Protein AF-A0A8E0RRF0-F1 (afdb_monomer)

Foldseek 3Di:
DDKDFPVVVVVVCPPDDDPVVVVCVVVVQVVLLCCQVVVCVQQVKFFAFPVRDTDHNPDHSPRGGIIDRPDPPDDPVVSVVVVVVVVVVVVVVVVVVVVVVVVVVVVVVVVVVVVVVVVVVVVVLVVVLVVLLVVLLVVLVVQVVVCVVPVPGDSWAQPVVSLVVSCVVDVCCVVSVVVNVVCCLPPNLQWDWDQPDPSGIIIHGNDDPPDPDDPDPDPPPDDPDPDDPDPDDDDPPNDDLPPDDPSNVVSSVVNVCVVCVVPDDDPDDDDDHPPPCPDD

Structure (mmCIF, N/CA/C/O backbone):
data_AF-A0A8E0RRF0-F1
#
_entry.id   AF-A0A8E0RRF0-F1
#
loop_
_atom_site.group_PDB
_atom_site.id
_atom_site.type_symbol
_atom_site.label_atom_id
_atom_site.label_alt_id
_atom_site.label_comp_id
_atom_site.label_asym_id
_atom_site.label_entity_id
_atom_site.label_seq_id
_atom_site.pdbx_PDB_ins_code
_atom_site.Cartn_x
_atom_site.Cartn_y
_atom_site.Cartn_z
_atom_site.occupancy
_atom_site.B_iso_or_equiv
_atom_site.auth_seq_id
_atom_site.auth_comp_id
_atom_site.auth_asym_id
_atom_site.auth_atom_id
_atom_site.pdbx_PDB_model_num
ATOM 1 N N . MET A 1 1 ? 43.204 -9.290 -70.262 1.00 37.81 1 MET A N 1
ATOM 2 C CA . MET A 1 1 ? 44.175 -9.397 -69.154 1.00 37.81 1 MET A CA 1
ATOM 3 C C . MET A 1 1 ? 44.803 -8.032 -68.966 1.00 37.81 1 MET A C 1
ATOM 5 O O . MET A 1 1 ? 45.181 -7.435 -69.961 1.00 37.81 1 MET A O 1
ATOM 9 N N . SER A 1 2 ? 44.835 -7.515 -67.741 1.00 44.59 2 SER A N 1
ATOM 10 C CA . SER A 1 2 ? 45.593 -6.305 -67.412 1.00 44.59 2 SER A CA 1
ATOM 11 C C . SER A 1 2 ? 46.660 -6.739 -66.424 1.00 44.59 2 SER A C 1
ATOM 13 O O . SER A 1 2 ? 46.349 -6.922 -65.250 1.00 44.59 2 SER A O 1
ATOM 15 N N . VAL A 1 3 ? 47.867 -6.983 -66.925 1.00 50.69 3 VAL A N 1
ATOM 16 C CA . VAL A 1 3 ? 49.042 -7.267 -66.099 1.00 50.69 3 VAL A CA 1
ATOM 17 C C . VAL A 1 3 ? 49.667 -5.917 -65.783 1.00 50.69 3 VAL A C 1
ATOM 19 O O . VAL A 1 3 ? 50.021 -5.171 -66.697 1.00 50.69 3 VAL A O 1
ATOM 22 N N . VAL A 1 4 ? 49.722 -5.558 -64.503 1.00 56.94 4 VAL A N 1
ATOM 23 C CA . VAL A 1 4 ? 50.422 -4.349 -64.063 1.00 56.94 4 VAL A CA 1
ATOM 24 C C . VAL A 1 4 ? 51.745 -4.802 -63.464 1.00 56.94 4 VAL A C 1
ATOM 26 O O . VAL A 1 4 ? 51.763 -5.416 -62.399 1.00 56.94 4 VAL A O 1
ATOM 29 N N . SER A 1 5 ? 52.841 -4.522 -64.172 1.00 50.41 5 SER A N 1
ATOM 30 C CA . SER A 1 5 ? 54.194 -4.750 -63.659 1.00 50.41 5 SER A CA 1
ATOM 31 C C . SER A 1 5 ? 54.473 -3.751 -62.536 1.00 50.41 5 SER A C 1
ATOM 33 O O . SER A 1 5 ? 54.439 -2.534 -62.753 1.00 50.41 5 SER A O 1
ATOM 35 N N . ALA A 1 6 ? 54.736 -4.259 -61.331 1.00 53.03 6 ALA A N 1
ATOM 36 C CA . ALA A 1 6 ? 55.073 -3.430 -60.178 1.00 53.03 6 ALA A CA 1
ATOM 37 C C . ALA A 1 6 ? 56.438 -2.736 -60.363 1.00 53.03 6 ALA A C 1
ATOM 39 O O . ALA A 1 6 ? 56.623 -1.612 -59.895 1.00 53.03 6 ALA A O 1
ATOM 40 N N . GLU A 1 7 ? 57.356 -3.343 -61.128 1.00 47.66 7 GLU A N 1
ATOM 41 C CA . GLU A 1 7 ? 58.647 -2.739 -61.492 1.00 47.66 7 GLU A CA 1
ATOM 42 C C . GLU A 1 7 ? 58.491 -1.492 -62.379 1.00 47.66 7 GLU A C 1
ATOM 44 O O . GLU A 1 7 ? 59.266 -0.539 -62.264 1.00 47.66 7 GLU A O 1
ATOM 49 N N . GLY A 1 8 ? 57.469 -1.460 -63.241 1.00 46.78 8 GLY A N 1
ATOM 50 C CA . GLY A 1 8 ? 57.201 -0.327 -64.133 1.00 46.78 8 GLY A CA 1
ATOM 51 C C . GLY A 1 8 ? 56.735 0.939 -63.404 1.00 46.78 8 GLY A C 1
ATOM 52 O O . GLY A 1 8 ? 57.073 2.047 -63.819 1.00 46.78 8 GLY A O 1
ATOM 53 N N . LEU A 1 9 ? 56.016 0.785 -62.287 1.00 46.31 9 LEU A N 1
ATOM 54 C CA . LEU A 1 9 ? 55.527 1.898 -61.460 1.00 46.31 9 LEU A CA 1
ATOM 55 C C . LEU A 1 9 ? 56.645 2.580 -60.661 1.00 46.31 9 LEU A C 1
ATOM 57 O O . LEU A 1 9 ? 56.591 3.788 -60.460 1.00 46.31 9 LEU A O 1
ATOM 61 N N . VAL A 1 10 ? 57.687 1.839 -60.273 1.00 47.47 10 VAL A N 1
ATOM 62 C CA . VAL A 1 10 ? 58.881 2.398 -59.609 1.00 47.47 10 VAL A CA 1
ATOM 63 C C . VAL A 1 10 ? 59.774 3.150 -60.605 1.00 47.47 10 VAL A C 1
ATOM 65 O O . VAL A 1 10 ? 60.447 4.113 -60.241 1.00 47.47 10 VAL A O 1
ATOM 68 N N . LYS A 1 11 ? 59.772 2.745 -61.881 1.00 42.84 11 LYS A N 1
ATOM 69 C CA . LYS A 1 11 ? 60.605 3.355 -62.932 1.00 42.84 11 LYS A CA 1
ATOM 70 C C . LYS A 1 11 ? 60.048 4.673 -63.479 1.00 42.84 11 LYS A C 1
ATOM 72 O O . LYS A 1 11 ? 60.832 5.517 -63.904 1.00 42.84 11 LYS A O 1
ATOM 77 N N . LEU A 1 12 ? 58.725 4.858 -63.461 1.00 44.09 12 LEU A N 1
ATOM 78 C CA . LEU A 1 12 ? 58.058 6.078 -63.941 1.00 44.09 12 LEU A CA 1
ATOM 79 C C . LEU A 1 12 ? 58.268 7.301 -63.029 1.00 44.09 12 LEU A C 1
ATOM 81 O O . LEU A 1 12 ? 58.076 8.421 -63.489 1.00 44.09 12 LEU A O 1
ATOM 85 N N . ASP A 1 13 ? 58.716 7.098 -61.787 1.00 41.91 13 ASP A N 1
ATOM 86 C CA . ASP A 1 13 ? 58.995 8.161 -60.806 1.00 41.91 13 ASP A CA 1
ATOM 87 C C . ASP A 1 13 ? 60.505 8.337 -60.530 1.00 41.91 13 ASP A C 1
ATOM 89 O O . ASP A 1 13 ? 60.933 8.907 -59.527 1.00 41.91 13 ASP A O 1
ATOM 93 N N . ALA A 1 14 ? 61.362 7.836 -61.429 1.00 47.03 14 ALA A N 1
ATOM 94 C CA . ALA A 1 14 ? 62.817 7.926 -61.285 1.00 47.03 14 ALA A CA 1
ATOM 95 C C . ALA A 1 14 ? 63.376 9.362 -61.408 1.00 47.03 14 ALA A C 1
ATOM 97 O O . ALA A 1 14 ? 64.567 9.560 -61.157 1.00 47.03 14 ALA A O 1
ATOM 98 N N . ASP A 1 15 ? 62.539 10.347 -61.755 1.00 50.47 15 ASP A N 1
ATOM 99 C CA . ASP A 1 15 ? 62.957 11.717 -62.079 1.00 50.47 15 ASP A CA 1
ATOM 100 C C . ASP A 1 15 ? 62.635 12.766 -60.994 1.00 50.47 15 ASP A C 1
ATOM 102 O O . ASP A 1 15 ? 62.944 13.943 -61.165 1.00 50.47 15 ASP A O 1
ATOM 106 N N . SER A 1 16 ? 62.067 12.384 -59.837 1.00 47.34 16 SER A N 1
ATOM 107 C CA . SER A 1 16 ? 61.763 13.355 -58.773 1.00 47.34 16 SER A CA 1
ATOM 108 C C . SER A 1 16 ? 62.310 12.980 -57.391 1.00 47.34 16 SER A C 1
ATOM 110 O O . SER A 1 16 ? 61.967 11.967 -56.801 1.00 47.34 16 SER A O 1
ATOM 112 N N . THR A 1 17 ? 63.196 13.854 -56.895 1.00 51.09 17 THR A N 1
ATOM 113 C CA . THR A 1 17 ? 63.651 14.111 -55.507 1.00 51.09 17 THR A CA 1
ATOM 114 C C . THR A 1 17 ? 63.930 12.937 -54.530 1.00 51.09 17 THR A C 1
ATOM 116 O O . THR A 1 17 ? 63.096 12.114 -54.172 1.00 51.09 17 THR A O 1
ATOM 119 N N . ARG A 1 18 ? 65.164 12.909 -53.994 1.00 54.12 18 ARG A N 1
ATOM 120 C CA . ARG A 1 18 ? 65.739 11.809 -53.183 1.00 54.12 18 ARG A CA 1
ATOM 121 C C . ARG A 1 18 ? 65.133 11.589 -51.783 1.00 54.12 18 ARG A C 1
ATOM 123 O O . ARG A 1 18 ? 65.331 10.496 -51.259 1.00 54.12 18 ARG A O 1
ATOM 130 N N . ASP A 1 19 ? 64.425 12.554 -51.193 1.00 53.69 19 ASP A N 1
ATOM 131 C CA . ASP A 1 19 ? 63.832 12.402 -49.846 1.00 53.69 19 ASP A CA 1
ATOM 132 C C . ASP A 1 19 ? 62.460 11.704 -49.864 1.00 53.69 19 ASP A C 1
ATOM 134 O O . ASP A 1 19 ? 62.194 10.854 -49.017 1.00 53.69 19 ASP A O 1
ATOM 138 N N . ILE A 1 20 ? 61.642 11.933 -50.900 1.00 53.69 20 ILE A N 1
ATOM 139 C CA . ILE A 1 20 ? 60.331 11.274 -51.097 1.00 53.69 20 ILE A CA 1
ATOM 140 C C . ILE A 1 20 ? 60.491 9.748 -51.278 1.00 53.69 20 ILE A C 1
ATOM 142 O O . ILE A 1 20 ? 59.616 8.954 -50.932 1.00 53.69 20 ILE A O 1
ATOM 146 N N . ARG A 1 21 ? 61.670 9.321 -51.749 1.00 54.41 21 ARG A N 1
ATOM 147 C CA . ARG A 1 21 ? 62.030 7.927 -52.043 1.00 54.41 21 ARG A CA 1
ATOM 148 C C . ARG A 1 21 ? 61.924 6.985 -50.838 1.00 54.41 21 ARG A C 1
ATOM 150 O O . ARG A 1 21 ? 61.552 5.825 -51.012 1.00 54.41 21 ARG A O 1
ATOM 157 N N . LYS A 1 22 ? 62.288 7.440 -49.632 1.00 57.28 22 LYS A N 1
ATOM 158 C CA . LYS A 1 22 ? 62.282 6.578 -48.433 1.00 57.28 22 LYS A CA 1
ATOM 159 C C . LYS A 1 22 ? 60.864 6.357 -47.918 1.00 57.28 22 LYS A C 1
ATOM 161 O O . LYS A 1 22 ? 60.495 5.220 -47.628 1.00 57.28 22 LYS A O 1
ATOM 166 N N . ASP A 1 23 ? 60.065 7.417 -47.895 1.00 60.00 23 ASP A N 1
ATOM 167 C CA . ASP A 1 23 ? 58.681 7.368 -47.425 1.00 60.00 23 ASP A CA 1
ATOM 168 C C . ASP A 1 23 ? 57.790 6.580 -48.390 1.00 60.00 23 ASP A C 1
ATOM 170 O O . ASP A 1 23 ? 56.968 5.771 -47.955 1.00 60.00 23 ASP A O 1
ATOM 174 N N . PHE A 1 24 ? 58.018 6.715 -49.702 1.00 63.19 24 PHE A N 1
ATOM 175 C CA . PHE A 1 24 ? 57.296 5.945 -50.713 1.00 63.19 24 PHE A CA 1
ATOM 176 C C . PHE A 1 24 ? 57.509 4.436 -50.555 1.00 63.19 24 PHE A C 1
ATOM 178 O O . PHE A 1 24 ? 56.540 3.680 -50.550 1.00 63.19 24 PHE A O 1
ATOM 185 N N . HIS A 1 25 ? 58.748 3.980 -50.343 1.00 63.62 25 HIS A N 1
ATOM 186 C CA . HIS A 1 25 ? 59.030 2.556 -50.132 1.00 63.62 25 HIS A CA 1
ATOM 187 C C . HIS A 1 25 ? 58.340 1.994 -48.882 1.00 63.62 25 HIS A C 1
ATOM 189 O O . HIS A 1 25 ? 57.863 0.856 -48.896 1.00 63.62 25 HIS A O 1
ATOM 195 N N . ILE A 1 26 ? 58.257 2.785 -47.808 1.00 66.44 26 ILE A N 1
ATOM 196 C CA . ILE A 1 26 ? 57.588 2.384 -46.567 1.00 66.44 26 ILE A CA 1
ATOM 197 C C . ILE A 1 26 ? 56.075 2.291 -46.788 1.00 66.44 26 ILE A C 1
ATOM 199 O O . ILE A 1 26 ? 55.466 1.281 -46.431 1.00 66.44 26 ILE A O 1
ATOM 203 N N . VAL A 1 27 ? 55.459 3.306 -47.397 1.00 67.44 27 VAL A N 1
ATOM 204 C CA . VAL A 1 27 ? 54.015 3.320 -47.682 1.00 67.44 27 VAL A CA 1
ATOM 205 C C . VAL A 1 27 ? 53.644 2.200 -48.653 1.00 67.44 27 VAL A C 1
ATOM 207 O O . VAL A 1 27 ? 52.689 1.463 -48.404 1.00 67.44 27 VAL A O 1
ATOM 210 N N . TRP A 1 28 ? 54.439 1.997 -49.703 1.00 68.12 28 TRP A N 1
ATOM 211 C CA . TRP A 1 28 ? 54.225 0.940 -50.688 1.00 68.12 28 TRP A CA 1
ATOM 212 C C . TRP A 1 28 ? 54.262 -0.454 -50.055 1.00 68.12 28 TRP A C 1
ATOM 214 O O . TRP A 1 28 ? 53.403 -1.282 -50.352 1.00 68.12 28 TRP A O 1
ATOM 224 N N . LYS A 1 29 ? 55.159 -0.691 -49.088 1.00 68.25 29 LYS A N 1
ATOM 225 C CA . LYS A 1 29 ? 55.209 -1.947 -48.321 1.00 68.25 29 LYS A CA 1
ATOM 226 C C . LYS A 1 29 ? 53.908 -2.223 -47.554 1.00 68.25 29 LYS A C 1
ATOM 228 O O . LYS A 1 29 ? 53.434 -3.358 -47.543 1.00 68.25 29 LYS A O 1
ATOM 233 N N . HIS A 1 30 ? 53.307 -1.200 -46.941 1.00 71.44 30 HIS A N 1
ATOM 234 C CA . HIS A 1 30 ? 52.039 -1.345 -46.211 1.00 71.44 30 HIS A CA 1
ATOM 235 C C . HIS A 1 30 ? 50.853 -1.565 -47.157 1.00 71.44 30 HIS A C 1
ATOM 237 O O . HIS A 1 30 ? 49.982 -2.386 -46.872 1.00 71.44 30 HIS A O 1
ATOM 243 N N . VAL A 1 31 ? 50.834 -0.873 -48.300 1.00 69.50 31 VAL A N 1
ATOM 244 C CA . VAL A 1 31 ? 49.811 -1.058 -49.340 1.00 69.50 31 VAL A CA 1
ATOM 245 C C . VAL A 1 31 ? 49.873 -2.473 -49.915 1.00 69.50 31 VAL A C 1
ATOM 247 O O . VAL A 1 31 ? 48.835 -3.113 -50.075 1.00 69.50 31 VAL A O 1
ATOM 250 N N . LEU A 1 32 ? 51.075 -2.994 -50.162 1.00 67.44 32 LEU A N 1
ATOM 251 C CA . LEU A 1 32 ? 51.266 -4.343 -50.682 1.00 67.44 32 LEU A CA 1
ATOM 252 C C . LEU A 1 32 ? 50.854 -5.418 -49.665 1.00 67.44 32 LEU A C 1
ATOM 254 O O . LEU A 1 32 ? 50.203 -6.391 -50.033 1.00 67.44 32 LEU A O 1
ATOM 258 N N . TYR A 1 33 ? 51.149 -5.207 -48.377 1.00 69.94 33 TYR A N 1
ATOM 259 C CA . TYR A 1 33 ? 50.677 -6.071 -47.290 1.00 69.94 33 TYR A CA 1
ATOM 260 C C . TYR A 1 33 ? 49.142 -6.100 -47.209 1.00 69.94 33 TYR A C 1
ATOM 262 O O . TYR A 1 33 ? 48.528 -7.166 -47.122 1.00 69.94 33 TYR A O 1
ATOM 270 N N . LEU A 1 34 ? 48.505 -4.928 -47.311 1.00 67.06 34 LEU A N 1
ATOM 271 C CA . LEU A 1 34 ? 47.049 -4.805 -47.340 1.00 67.06 34 LEU A CA 1
ATOM 272 C C . LEU A 1 34 ? 46.446 -5.510 -48.570 1.00 67.06 34 LEU A C 1
ATOM 274 O O . LEU A 1 34 ? 45.433 -6.202 -48.457 1.00 67.06 34 LEU A O 1
ATOM 278 N N . LEU A 1 35 ? 47.077 -5.371 -49.739 1.00 67.25 35 LEU A N 1
ATOM 279 C CA . LEU A 1 35 ? 46.669 -6.038 -50.977 1.00 67.25 35 LEU A CA 1
ATOM 280 C C . LEU A 1 35 ? 46.831 -7.561 -50.897 1.00 67.25 35 LEU A C 1
ATOM 282 O O . LEU A 1 35 ? 45.938 -8.275 -51.346 1.00 67.25 35 LEU A O 1
ATOM 286 N N . LEU A 1 36 ? 47.895 -8.069 -50.274 1.00 66.38 36 LEU A N 1
ATOM 287 C CA . LEU A 1 36 ? 48.108 -9.507 -50.098 1.00 66.38 36 LEU A CA 1
ATOM 288 C C . LEU A 1 36 ? 47.017 -10.132 -49.208 1.00 66.38 36 LEU A C 1
ATOM 290 O O . LEU A 1 36 ? 46.479 -11.192 -49.530 1.00 66.38 36 LEU A O 1
ATOM 294 N N . HIS A 1 37 ? 46.645 -9.454 -48.116 1.00 65.38 37 HIS A N 1
ATOM 295 C CA . HIS A 1 37 ? 45.719 -10.006 -47.123 1.00 65.38 37 HIS A CA 1
ATOM 296 C C . HIS A 1 37 ? 44.235 -9.755 -47.455 1.00 65.38 37 HIS A C 1
ATOM 298 O O . HIS A 1 37 ? 43.388 -10.622 -47.228 1.00 65.38 37 HIS A O 1
ATOM 304 N N . ILE A 1 38 ? 43.896 -8.578 -47.989 1.00 66.06 38 ILE A N 1
ATOM 305 C CA . ILE A 1 38 ? 42.508 -8.164 -48.269 1.00 66.06 38 ILE A CA 1
ATOM 306 C C . ILE A 1 38 ? 42.174 -8.324 -49.761 1.00 66.06 38 ILE A C 1
ATOM 308 O O . ILE A 1 38 ? 41.041 -8.663 -50.117 1.00 66.06 38 ILE A O 1
ATOM 312 N N . GLY A 1 39 ? 43.156 -8.127 -50.646 1.00 62.31 39 GLY A N 1
ATOM 313 C CA . GLY A 1 39 ? 42.992 -8.184 -52.102 1.00 62.31 39 GLY A CA 1
ATOM 314 C C . GLY A 1 39 ? 42.573 -9.559 -52.617 1.00 62.31 39 GLY A C 1
ATOM 315 O O . GLY A 1 39 ? 41.665 -9.639 -53.447 1.00 62.31 39 GLY A O 1
ATOM 316 N N . LYS A 1 40 ? 43.139 -10.646 -52.075 1.00 63.47 40 LYS A N 1
ATOM 317 C CA . LYS A 1 40 ? 42.748 -12.013 -52.460 1.00 63.47 40 LYS A CA 1
ATOM 318 C C . LYS A 1 40 ? 41.311 -12.338 -52.043 1.00 63.47 40 LYS A C 1
ATOM 320 O O . LYS A 1 40 ? 40.540 -12.835 -52.855 1.00 63.47 40 LYS A O 1
ATOM 325 N N . ALA A 1 41 ? 40.930 -11.999 -50.809 1.00 61.56 41 ALA A N 1
ATOM 326 C CA . ALA A 1 41 ? 39.619 -12.337 -50.251 1.00 61.56 41 ALA A CA 1
ATOM 327 C C . ALA A 1 41 ? 38.463 -11.505 -50.836 1.00 61.56 41 ALA A C 1
ATOM 329 O O . ALA A 1 41 ? 37.358 -12.017 -51.007 1.00 61.56 41 ALA A O 1
ATOM 330 N N . HIS A 1 42 ? 38.698 -10.226 -51.145 1.00 58.31 42 HIS A N 1
ATOM 331 C CA . HIS A 1 42 ? 37.631 -9.308 -51.561 1.00 58.31 42 HIS A CA 1
ATOM 332 C C . HIS A 1 42 ? 37.689 -8.889 -53.032 1.00 58.31 42 HIS A C 1
ATOM 334 O O . HIS A 1 42 ? 36.659 -8.511 -53.596 1.00 58.31 42 HIS A O 1
ATOM 340 N N . PHE A 1 43 ? 38.865 -8.941 -53.661 1.00 59.94 43 PHE A N 1
ATOM 341 C CA . PHE A 1 43 ? 39.083 -8.403 -55.005 1.00 59.94 43 PHE A CA 1
ATOM 342 C C . PHE A 1 43 ? 39.579 -9.446 -56.022 1.00 59.94 43 PHE A C 1
ATOM 344 O O . PHE A 1 43 ? 39.725 -9.085 -57.192 1.00 59.94 43 PHE A O 1
ATOM 351 N N . ASN A 1 44 ? 39.773 -10.716 -55.629 1.00 63.09 44 ASN A N 1
ATOM 352 C CA . ASN A 1 44 ? 40.305 -11.788 -56.486 1.00 63.09 44 ASN A CA 1
ATOM 353 C C . ASN A 1 44 ? 41.580 -11.354 -57.239 1.00 63.09 44 ASN A C 1
ATOM 355 O O . ASN A 1 44 ? 41.704 -11.552 -58.450 1.00 63.09 44 ASN A O 1
ATOM 359 N N . ILE A 1 45 ? 42.485 -10.679 -56.527 1.00 66.38 45 ILE A N 1
ATOM 360 C CA . ILE A 1 45 ? 43.803 -10.283 -57.036 1.00 66.38 45 ILE A CA 1
ATOM 361 C C . ILE A 1 45 ? 44.805 -11.348 -56.585 1.00 66.38 45 ILE A C 1
ATOM 363 O O . ILE A 1 45 ? 44.803 -11.723 -55.410 1.00 66.38 45 ILE A O 1
ATOM 367 N N . VAL A 1 46 ? 45.624 -11.841 -57.514 1.00 66.31 46 VAL A N 1
ATOM 368 C CA . VAL A 1 46 ? 46.705 -12.801 -57.255 1.00 66.31 46 VAL A CA 1
ATOM 369 C C . VAL A 1 46 ? 48.040 -12.110 -57.511 1.00 66.31 46 VAL A C 1
ATOM 371 O O . VAL A 1 46 ? 48.190 -11.370 -58.484 1.00 66.31 46 VAL A O 1
ATOM 374 N N . CYS A 1 47 ? 48.986 -12.319 -56.599 1.00 65.12 47 CYS A N 1
ATOM 375 C CA . CYS A 1 47 ? 50.340 -11.786 -56.682 1.00 65.12 47 CYS A CA 1
ATOM 376 C C . CYS A 1 47 ? 51.282 -12.891 -57.170 1.00 65.12 47 CYS A C 1
ATOM 378 O O . CYS A 1 47 ? 51.216 -14.007 -56.648 1.00 65.12 47 CYS A O 1
ATOM 380 N N . TYR A 1 48 ? 52.166 -12.572 -58.113 1.00 63.72 48 TYR A N 1
ATOM 381 C CA . TYR A 1 48 ? 53.191 -13.483 -58.616 1.00 63.72 48 TYR A CA 1
ATOM 382 C C . TYR A 1 48 ? 54.599 -12.940 -58.350 1.00 63.72 48 TYR A C 1
ATOM 384 O O . TYR A 1 48 ? 54.828 -11.727 -58.331 1.00 63.72 48 TYR A O 1
ATOM 392 N N . ASP A 1 49 ? 55.528 -13.866 -58.126 1.00 67.19 49 ASP A N 1
ATOM 393 C CA . ASP A 1 49 ? 56.972 -13.612 -58.087 1.00 67.19 49 ASP A CA 1
ATOM 394 C C . ASP A 1 49 ? 57.540 -13.433 -59.510 1.00 67.19 49 ASP A C 1
ATOM 396 O O . ASP A 1 49 ? 56.921 -13.851 -60.486 1.00 67.19 49 ASP A O 1
ATOM 400 N N . ALA A 1 50 ? 58.759 -12.894 -59.650 1.00 60.56 50 ALA A N 1
ATOM 401 C CA . ALA A 1 50 ? 59.506 -12.796 -60.913 1.00 60.56 50 ALA A CA 1
ATOM 402 C C . ALA A 1 50 ? 59.720 -14.160 -61.598 1.00 60.56 50 ALA A C 1
ATOM 404 O O . ALA A 1 50 ? 60.014 -14.224 -62.790 1.00 60.56 50 ALA A O 1
ATOM 405 N N . SER A 1 51 ? 59.542 -15.257 -60.855 1.00 58.34 51 SER A N 1
ATOM 406 C CA . SER A 1 51 ? 59.535 -16.626 -61.370 1.00 58.34 51 SER A CA 1
ATOM 407 C C . SER A 1 51 ? 58.150 -17.155 -61.794 1.00 58.34 51 SER A C 1
ATOM 409 O O . SER A 1 51 ? 58.036 -18.330 -62.141 1.00 58.34 51 SER A O 1
ATOM 411 N N . GLY A 1 52 ? 57.098 -16.325 -61.766 1.00 58.09 52 GLY A N 1
ATOM 412 C CA . GLY A 1 52 ? 55.731 -16.680 -62.172 1.00 58.09 52 GLY A CA 1
ATOM 413 C C . GLY A 1 52 ? 54.982 -17.578 -61.181 1.00 58.09 52 GLY A C 1
ATOM 414 O O . GLY A 1 52 ? 54.010 -18.235 -61.550 1.00 58.09 52 GLY A O 1
ATOM 415 N N . ARG A 1 53 ? 55.432 -17.654 -59.921 1.00 62.09 53 ARG A N 1
ATOM 416 C CA . ARG A 1 53 ? 54.812 -18.479 -58.868 1.00 62.09 53 ARG A CA 1
ATOM 417 C C . ARG A 1 53 ? 53.856 -17.655 -58.010 1.00 62.09 53 ARG A C 1
ATOM 419 O O . ARG A 1 53 ? 54.191 -16.535 -57.637 1.00 62.09 53 ARG A O 1
ATOM 426 N N . GLU A 1 54 ? 52.690 -18.217 -57.682 1.00 65.19 54 GLU A N 1
ATOM 427 C CA . GLU A 1 54 ? 51.700 -17.563 -56.816 1.00 65.19 54 GLU A CA 1
ATOM 428 C C . GLU A 1 54 ? 52.265 -17.347 -55.407 1.00 65.19 54 GLU A C 1
ATOM 430 O O . GLU A 1 54 ? 52.612 -18.299 -54.702 1.00 65.19 54 GLU A O 1
ATOM 435 N N . ILE A 1 55 ? 52.319 -16.088 -54.977 1.00 63.69 55 ILE A N 1
ATOM 436 C CA . ILE A 1 55 ? 52.789 -15.714 -53.647 1.00 63.69 55 ILE A CA 1
ATOM 437 C C . ILE A 1 55 ? 51.611 -15.780 -52.666 1.00 63.69 55 ILE A C 1
ATOM 439 O O . ILE A 1 55 ? 50.588 -15.104 -52.818 1.00 63.69 55 ILE A O 1
ATOM 443 N N . GLY A 1 56 ? 51.746 -16.627 -51.645 1.00 60.50 56 GLY A N 1
ATOM 444 C CA . GLY A 1 56 ? 50.770 -16.781 -50.567 1.00 60.50 56 GLY A CA 1
ATOM 445 C C . GLY A 1 56 ? 50.918 -15.737 -49.452 1.00 60.50 56 GLY A C 1
ATOM 446 O O . GLY A 1 56 ? 51.917 -15.036 -49.357 1.00 60.50 56 GLY A O 1
ATOM 447 N N . SER A 1 57 ? 49.936 -15.692 -48.544 1.00 56.59 57 SER A N 1
ATOM 448 C CA . SER A 1 57 ? 49.823 -14.740 -47.416 1.00 56.59 57 SER A CA 1
ATOM 449 C C . SER A 1 57 ? 50.982 -14.753 -46.392 1.00 56.59 57 SER A C 1
ATOM 451 O O . SER A 1 57 ? 50.920 -14.014 -45.411 1.00 56.59 57 SER A O 1
ATOM 453 N N . ILE A 1 58 ? 51.985 -15.619 -46.563 1.00 54.28 58 ILE A N 1
ATOM 454 C CA . ILE A 1 58 ? 53.069 -15.880 -45.596 1.00 54.28 58 ILE A CA 1
ATOM 455 C C . ILE A 1 58 ? 54.426 -15.348 -46.103 1.00 54.28 58 ILE A C 1
ATOM 457 O O . ILE A 1 58 ? 55.374 -15.266 -45.330 1.00 54.28 58 ILE A O 1
ATOM 461 N N . SER A 1 59 ? 54.528 -14.960 -47.376 1.00 57.34 59 SER A N 1
ATOM 462 C CA . SER A 1 59 ? 55.790 -14.539 -47.996 1.00 57.34 59 SER A CA 1
ATOM 463 C C . SER A 1 59 ? 56.061 -13.038 -47.849 1.00 57.34 59 SER A C 1
ATOM 465 O O . SER A 1 59 ? 55.132 -12.230 -47.763 1.00 57.34 59 SER A O 1
ATOM 467 N N . ASP A 1 60 ? 57.344 -12.666 -47.850 1.00 56.75 60 ASP A N 1
ATOM 468 C CA . ASP A 1 60 ? 57.779 -11.280 -47.690 1.00 56.75 60 ASP A CA 1
ATOM 469 C C . ASP A 1 60 ? 57.328 -10.385 -48.863 1.00 56.75 60 ASP A C 1
ATOM 471 O O . ASP A 1 60 ? 57.443 -10.762 -50.030 1.00 56.75 60 ASP A O 1
ATOM 475 N N . PRO A 1 61 ? 56.868 -9.149 -48.588 1.00 55.78 61 PRO A N 1
ATOM 476 C CA . PRO A 1 61 ? 56.287 -8.251 -49.589 1.00 55.78 61 PRO A CA 1
ATOM 477 C C . PRO A 1 61 ? 57.304 -7.677 -50.597 1.00 55.78 61 PRO A C 1
ATOM 479 O O . PRO A 1 61 ? 56.964 -6.782 -51.358 1.00 55.78 61 PRO A O 1
ATOM 482 N N . ILE A 1 62 ? 58.564 -8.112 -50.590 1.00 54.03 62 ILE A N 1
ATOM 483 C CA . ILE A 1 62 ? 59.622 -7.535 -51.439 1.00 54.03 62 ILE A CA 1
ATOM 484 C C . ILE A 1 62 ? 59.725 -8.269 -52.792 1.00 54.03 62 ILE A C 1
ATOM 486 O O . ILE A 1 62 ? 60.236 -7.697 -53.749 1.00 54.03 62 ILE A O 1
ATOM 490 N N . GLU A 1 63 ? 59.178 -9.483 -52.910 1.00 57.91 63 GLU A N 1
ATOM 491 C CA . GLU A 1 63 ? 59.315 -10.348 -54.099 1.00 57.91 63 GLU A CA 1
ATOM 492 C C . GLU A 1 63 ? 58.151 -10.237 -55.106 1.00 57.91 63 GLU A C 1
ATOM 494 O O . GLU A 1 63 ? 58.082 -10.991 -56.071 1.00 57.91 63 GLU A O 1
ATOM 499 N N . VAL A 1 64 ? 57.211 -9.304 -54.922 1.00 58.12 64 VAL A N 1
ATOM 500 C CA . VAL A 1 64 ? 56.047 -9.187 -55.820 1.00 58.12 64 VAL A CA 1
ATOM 501 C C . VAL A 1 64 ? 56.402 -8.351 -57.052 1.00 58.12 64 VAL A C 1
ATOM 503 O O . VAL A 1 64 ? 56.498 -7.126 -56.970 1.00 58.12 64 VAL A O 1
ATOM 506 N N . SER A 1 65 ? 56.560 -9.004 -58.202 1.00 57.69 65 SER A N 1
ATOM 507 C CA . SER A 1 65 ? 56.897 -8.364 -59.484 1.00 57.69 65 SER A CA 1
ATOM 508 C C . SER A 1 65 ? 55.666 -8.129 -60.371 1.00 57.69 65 SER A C 1
ATOM 510 O O . SER A 1 65 ? 55.598 -7.116 -61.079 1.00 57.69 65 SER A O 1
ATOM 512 N N . GLU A 1 66 ? 54.651 -8.997 -60.286 1.00 61.34 66 GLU A N 1
ATOM 513 C CA . GLU A 1 66 ? 53.463 -8.956 -61.144 1.00 61.34 66 GLU A CA 1
ATOM 514 C C . GLU A 1 66 ? 52.167 -9.152 -60.342 1.00 61.34 66 GLU A C 1
ATOM 516 O O . GLU A 1 66 ? 52.037 -10.060 -59.517 1.00 61.34 66 GLU A O 1
ATOM 521 N N . LEU A 1 67 ? 51.178 -8.283 -60.583 1.00 58.94 67 LEU A N 1
ATOM 522 C CA . LEU A 1 67 ? 49.828 -8.431 -60.037 1.00 58.94 67 LEU A CA 1
ATOM 523 C C . LEU A 1 67 ? 48.854 -8.762 -61.166 1.00 58.94 67 LEU A C 1
ATOM 525 O O . LEU A 1 67 ? 48.692 -7.975 -62.105 1.00 58.94 67 LEU A O 1
ATOM 529 N N . GLU A 1 68 ? 48.140 -9.881 -61.037 1.00 60.12 68 GLU A N 1
ATOM 530 C CA . GLU A 1 68 ? 47.054 -10.232 -61.947 1.00 60.12 68 GLU A CA 1
ATOM 531 C C . GLU A 1 68 ? 45.695 -10.115 -61.254 1.00 60.12 68 GLU A C 1
ATOM 533 O O . GLU A 1 68 ? 45.437 -10.650 -60.173 1.00 60.12 68 GLU A O 1
ATOM 538 N N . SER A 1 69 ? 44.771 -9.423 -61.915 1.00 55.25 69 SER A N 1
ATOM 539 C CA . SER A 1 69 ? 43.354 -9.449 -61.553 1.00 55.25 69 SER A CA 1
ATOM 540 C C . SER A 1 69 ? 42.675 -10.598 -62.298 1.00 55.25 69 SER A C 1
ATOM 542 O O . SER A 1 69 ? 42.536 -10.538 -63.522 1.00 55.25 69 SER A O 1
ATOM 544 N N . LEU A 1 70 ? 42.179 -11.606 -61.570 1.00 57.47 70 LEU A N 1
ATOM 545 C CA . LEU A 1 70 ? 41.517 -12.792 -62.141 1.00 57.47 70 LEU A CA 1
ATOM 546 C C . LEU A 1 70 ? 40.154 -12.500 -62.810 1.00 57.47 70 LEU A C 1
ATOM 548 O O . LEU A 1 70 ? 39.524 -13.394 -63.368 1.00 57.47 70 LEU A O 1
ATOM 552 N N . GLN A 1 71 ? 39.670 -11.252 -62.791 1.00 53.91 71 GLN A N 1
ATOM 553 C CA . GLN A 1 71 ? 38.452 -10.840 -63.500 1.00 53.91 71 GLN A CA 1
ATOM 554 C C . GLN A 1 71 ? 38.686 -9.528 -64.267 1.00 53.91 71 GLN A C 1
ATOM 556 O O . GLN A 1 71 ? 38.580 -8.450 -63.672 1.00 53.91 71 GLN A O 1
ATOM 561 N N . PRO A 1 72 ? 38.966 -9.590 -65.584 1.00 48.94 72 PRO A N 1
ATOM 562 C CA . PRO A 1 72 ? 39.363 -8.424 -66.374 1.00 48.94 72 PRO A CA 1
ATOM 563 C C . PRO A 1 72 ? 38.208 -7.524 -66.864 1.00 48.94 72 PRO A C 1
ATOM 565 O O . PRO A 1 72 ? 38.485 -6.534 -67.528 1.00 48.94 72 PRO A O 1
ATOM 568 N N . TYR A 1 73 ? 36.936 -7.800 -66.535 1.00 52.06 73 TYR A N 1
ATOM 569 C CA . TYR A 1 73 ? 35.777 -7.074 -67.101 1.00 52.06 73 TYR A CA 1
ATOM 570 C C . TYR A 1 73 ? 34.823 -6.425 -66.084 1.00 52.06 73 TYR A C 1
ATOM 572 O O . TYR A 1 73 ? 33.620 -6.353 -66.312 1.00 52.06 73 TYR A O 1
ATOM 580 N N . PHE A 1 74 ? 35.326 -5.894 -64.969 1.00 52.94 74 PHE A N 1
ATOM 581 C CA . PHE A 1 74 ? 34.528 -4.974 -64.145 1.00 52.94 74 PHE A CA 1
ATOM 582 C C . PHE A 1 74 ? 35.360 -3.767 -63.723 1.00 52.94 74 PHE A C 1
ATOM 584 O O . PHE A 1 74 ? 36.399 -3.919 -63.083 1.00 52.94 74 PHE A O 1
ATOM 591 N N . SER A 1 75 ? 34.891 -2.565 -64.070 1.00 61.44 75 SER A N 1
ATOM 592 C CA . SER A 1 75 ? 35.549 -1.304 -63.723 1.00 61.44 75 SER A CA 1
ATOM 593 C C . SER A 1 75 ? 35.743 -1.184 -62.205 1.00 61.44 75 SER A C 1
ATOM 595 O O . SER A 1 75 ? 34.868 -1.565 -61.420 1.00 61.44 75 SER A O 1
ATOM 597 N N . GLY A 1 76 ? 36.874 -0.623 -61.762 1.00 62.56 76 GLY A N 1
ATOM 598 C CA . GLY A 1 76 ? 37.183 -0.451 -60.330 1.00 62.56 76 GLY A CA 1
ATOM 599 C C . GLY A 1 76 ? 36.102 0.321 -59.559 1.00 62.56 76 GLY A C 1
ATOM 600 O O . GLY A 1 76 ? 35.829 0.036 -58.393 1.00 62.56 76 GLY A O 1
ATOM 601 N N . THR A 1 77 ? 35.382 1.210 -60.247 1.00 64.81 77 THR A N 1
ATOM 602 C CA . THR A 1 77 ? 34.219 1.937 -59.722 1.00 64.81 77 THR A CA 1
ATOM 603 C C . THR A 1 77 ? 33.049 1.020 -59.351 1.00 64.81 77 THR A C 1
ATOM 605 O O . THR A 1 77 ? 32.338 1.302 -58.389 1.00 64.81 77 THR A O 1
ATOM 608 N N . CYS A 1 78 ? 32.859 -0.105 -60.046 1.00 65.44 78 CYS A N 1
ATOM 609 C CA . CYS A 1 78 ? 31.819 -1.083 -59.726 1.00 65.44 78 CYS A CA 1
ATOM 610 C C . CYS A 1 78 ? 32.150 -1.879 -58.452 1.00 65.44 78 CYS A C 1
ATOM 612 O O . CYS A 1 78 ? 31.263 -2.153 -57.640 1.00 65.44 78 CYS A O 1
ATOM 614 N N . ARG A 1 79 ? 33.429 -2.210 -58.231 1.00 70.81 79 ARG A N 1
ATOM 615 C CA . ARG A 1 79 ? 33.885 -2.898 -57.011 1.00 70.81 79 ARG A CA 1
ATOM 616 C C . ARG A 1 79 ? 33.821 -1.979 -55.789 1.00 70.81 79 ARG A C 1
ATOM 618 O O . ARG A 1 79 ? 33.323 -2.395 -54.745 1.00 70.81 79 ARG A O 1
ATOM 625 N N . LEU A 1 80 ? 34.220 -0.713 -55.946 1.00 74.44 80 LEU A N 1
ATOM 626 C CA . LEU A 1 80 ? 34.113 0.298 -54.891 1.00 74.44 80 LEU A CA 1
ATOM 627 C C . LEU A 1 80 ? 32.649 0.575 -54.521 1.00 74.44 80 LEU A C 1
ATOM 629 O O . LEU A 1 80 ? 32.309 0.577 -53.341 1.00 74.44 80 LEU A O 1
ATOM 633 N N . LYS A 1 81 ? 31.752 0.703 -55.510 1.00 80.25 81 LYS A N 1
ATOM 634 C CA . LYS A 1 81 ? 30.307 0.819 -55.254 1.00 80.25 81 LYS A CA 1
ATOM 635 C C . LYS A 1 81 ? 29.773 -0.386 -54.482 1.00 80.25 81 LYS A C 1
ATOM 637 O O . LYS A 1 81 ? 29.054 -0.197 -53.509 1.00 80.25 81 LYS A O 1
ATOM 642 N N . ARG A 1 82 ? 30.166 -1.611 -54.848 1.00 82.06 82 ARG A N 1
ATOM 643 C CA . ARG A 1 82 ? 29.744 -2.832 -54.142 1.00 82.06 82 ARG A CA 1
ATOM 644 C C . ARG A 1 82 ? 30.218 -2.863 -52.686 1.00 82.06 8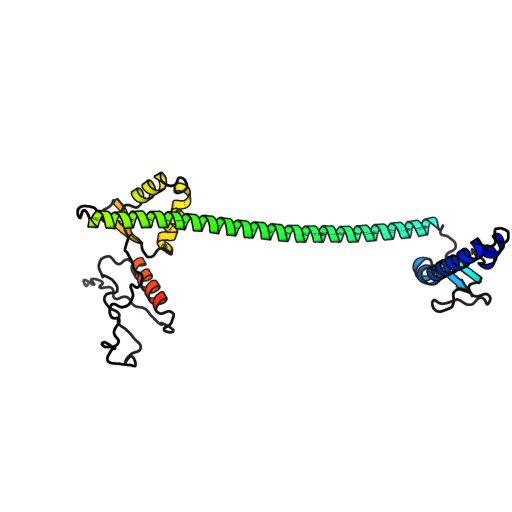2 ARG A C 1
ATOM 646 O O . ARG A 1 82 ? 29.422 -3.222 -51.820 1.00 82.06 82 ARG A O 1
ATOM 653 N N . LEU A 1 83 ? 31.463 -2.464 -52.415 1.00 80.69 83 LEU A N 1
ATOM 654 C CA . LEU A 1 83 ? 32.003 -2.359 -51.056 1.00 80.69 83 LEU A CA 1
ATOM 655 C C . LEU A 1 83 ? 31.253 -1.295 -50.242 1.00 80.69 83 LEU A C 1
ATOM 657 O O . LEU A 1 83 ? 30.795 -1.581 -49.140 1.00 80.69 83 LEU A O 1
ATOM 661 N N . ILE A 1 84 ? 31.047 -0.104 -50.812 1.00 85.81 84 ILE A N 1
ATOM 662 C CA . ILE A 1 84 ? 30.317 0.994 -50.162 1.00 85.81 84 ILE A CA 1
ATOM 663 C C . ILE A 1 84 ? 28.870 0.583 -49.866 1.00 85.81 84 ILE A C 1
ATOM 665 O O . ILE A 1 84 ? 28.388 0.781 -48.756 1.00 85.81 84 ILE A O 1
ATOM 669 N N . THR A 1 85 ? 28.173 -0.047 -50.817 1.00 85.81 85 THR A N 1
ATOM 670 C CA . THR A 1 85 ? 26.801 -0.532 -50.597 1.00 85.81 85 THR A CA 1
ATOM 671 C C . THR A 1 85 ? 26.751 -1.662 -49.564 1.00 85.81 85 THR A C 1
ATOM 673 O O . THR A 1 85 ? 25.771 -1.784 -48.832 1.00 85.81 85 THR A O 1
ATOM 676 N N . TRP A 1 86 ? 27.776 -2.514 -49.483 1.00 88.31 86 TRP A N 1
ATOM 677 C CA . TRP A 1 86 ? 27.861 -3.540 -48.442 1.00 88.31 86 TRP A CA 1
ATOM 678 C C . TRP A 1 86 ? 28.083 -2.926 -47.054 1.00 88.31 86 TRP A C 1
ATOM 680 O O . TRP A 1 86 ? 27.320 -3.234 -46.143 1.00 88.31 86 TRP A O 1
ATOM 690 N N . LEU A 1 87 ? 29.035 -1.998 -46.918 1.00 89.00 87 LEU A N 1
ATOM 691 C CA . LEU A 1 87 ? 29.296 -1.279 -45.667 1.00 89.00 87 LEU A CA 1
ATOM 692 C C . LEU A 1 87 ? 28.070 -0.495 -45.201 1.00 89.00 87 LEU A C 1
ATOM 694 O O . LEU A 1 87 ? 27.682 -0.590 -44.042 1.00 89.00 87 LEU A O 1
ATOM 698 N N . PHE A 1 88 ? 27.407 0.216 -46.113 1.00 90.75 88 PHE A N 1
ATOM 699 C CA . PHE A 1 88 ? 26.196 0.963 -45.794 1.00 90.75 88 PHE A CA 1
ATOM 700 C C . PHE A 1 88 ? 25.073 0.044 -45.297 1.00 90.75 88 PHE A C 1
ATOM 702 O O . PHE A 1 88 ? 24.436 0.340 -44.288 1.00 90.75 88 PHE A O 1
ATOM 709 N N . ARG A 1 89 ? 24.870 -1.114 -45.945 1.00 89.94 89 ARG A N 1
ATOM 710 C CA . ARG A 1 89 ? 23.902 -2.120 -45.481 1.00 89.94 89 ARG A CA 1
ATOM 711 C C . ARG A 1 89 ? 24.263 -2.667 -44.101 1.00 89.94 89 ARG A C 1
ATOM 713 O O . ARG A 1 89 ? 23.379 -2.751 -43.256 1.00 89.94 89 ARG A O 1
ATOM 720 N N . LEU A 1 90 ? 25.535 -2.974 -43.846 1.00 92.19 90 LEU A N 1
ATOM 721 C CA . LEU A 1 90 ? 25.996 -3.435 -42.535 1.00 92.19 90 LEU A CA 1
ATOM 722 C C . LEU A 1 90 ? 25.729 -2.380 -41.447 1.00 92.19 90 LEU A C 1
ATOM 724 O O . LEU A 1 90 ? 25.106 -2.687 -40.431 1.00 92.19 90 LEU A O 1
ATOM 728 N N . CYS A 1 91 ? 26.110 -1.123 -41.681 1.00 93.81 91 CYS A N 1
ATOM 729 C CA . CYS A 1 91 ? 25.859 -0.028 -40.744 1.00 93.81 91 CYS A CA 1
ATOM 730 C C . CYS A 1 91 ? 24.362 0.158 -40.466 1.00 93.81 91 CYS A C 1
ATOM 732 O O . CYS A 1 91 ? 23.971 0.257 -39.305 1.00 93.81 91 CYS A O 1
ATOM 734 N N . LEU A 1 92 ? 23.515 0.136 -41.502 1.00 93.88 92 LEU A N 1
ATOM 735 C CA . LEU A 1 92 ? 22.064 0.228 -41.331 1.00 93.88 92 LEU A CA 1
ATOM 736 C C . LEU A 1 92 ? 21.498 -0.929 -40.504 1.00 93.88 92 LEU A C 1
ATOM 738 O O . LEU A 1 92 ? 20.644 -0.697 -39.652 1.00 93.88 92 LEU A O 1
ATOM 742 N N . THR A 1 93 ? 21.978 -2.161 -40.707 1.00 94.06 93 THR A N 1
ATOM 743 C CA . THR A 1 93 ? 21.524 -3.307 -39.902 1.00 94.06 93 THR A CA 1
ATOM 744 C C . THR A 1 93 ? 21.914 -3.172 -38.432 1.00 94.06 93 THR A C 1
ATOM 746 O O . THR A 1 93 ? 21.080 -3.412 -37.563 1.00 94.06 93 THR A O 1
ATOM 749 N N . ILE A 1 94 ? 23.136 -2.715 -38.136 1.00 95.56 94 ILE A N 1
ATOM 750 C CA . ILE A 1 94 ? 23.599 -2.498 -36.758 1.00 95.56 94 ILE A CA 1
ATOM 751 C C . ILE A 1 94 ? 22.784 -1.386 -36.090 1.00 95.56 94 ILE A C 1
ATOM 753 O O . ILE A 1 94 ? 22.308 -1.567 -34.971 1.00 95.56 94 ILE A O 1
ATOM 757 N N . ILE A 1 95 ? 22.561 -0.266 -36.784 1.00 96.50 95 ILE A N 1
ATOM 758 C CA . ILE A 1 95 ? 21.718 0.829 -36.283 1.00 96.50 95 ILE A CA 1
ATOM 759 C C . ILE A 1 95 ? 20.290 0.331 -36.037 1.00 96.50 95 ILE A C 1
ATOM 761 O O . ILE A 1 95 ? 19.723 0.613 -34.985 1.00 96.50 95 ILE A O 1
ATOM 765 N N . GLY A 1 96 ? 19.728 -0.462 -36.955 1.00 96.56 96 GLY A N 1
ATOM 766 C CA . GLY A 1 96 ? 18.410 -1.072 -36.788 1.00 96.56 96 GLY A CA 1
ATOM 767 C C . GLY A 1 96 ? 18.317 -1.932 -35.526 1.00 96.56 96 GLY A C 1
ATOM 768 O O . GLY A 1 96 ? 17.379 -1.775 -34.747 1.00 96.56 96 GLY A O 1
ATOM 769 N N . ILE A 1 97 ? 19.319 -2.779 -35.267 1.00 96.62 97 ILE A N 1
ATOM 770 C CA . ILE A 1 97 ? 19.383 -3.598 -34.047 1.00 96.62 97 ILE A CA 1
ATOM 771 C C . ILE A 1 97 ? 19.470 -2.710 -32.800 1.00 96.62 97 ILE A C 1
ATOM 773 O O . ILE A 1 97 ? 18.730 -2.938 -31.846 1.00 96.62 97 ILE A O 1
ATOM 777 N N . LEU A 1 98 ? 20.318 -1.677 -32.804 1.00 97.06 98 LEU A N 1
ATOM 778 C CA . LEU A 1 98 ? 20.448 -0.754 -31.672 1.00 97.06 98 LEU A CA 1
ATOM 779 C C . LEU A 1 98 ? 19.139 -0.016 -31.374 1.00 97.06 98 LEU A C 1
ATOM 781 O O . LEU A 1 98 ? 18.771 0.120 -30.208 1.00 97.06 98 LEU A O 1
ATOM 785 N N . VAL A 1 99 ? 18.406 0.407 -32.407 1.00 97.62 99 VAL A N 1
ATOM 786 C CA . VAL A 1 99 ? 17.087 1.036 -32.251 1.00 97.62 99 VAL A CA 1
ATOM 787 C C . VAL A 1 99 ? 16.091 0.051 -31.641 1.00 97.62 99 VAL A C 1
ATOM 789 O O . VAL A 1 99 ? 15.410 0.399 -30.679 1.00 97.62 99 VAL A O 1
ATOM 792 N N . VAL A 1 100 ? 16.034 -1.189 -32.134 1.00 97.31 100 VAL A N 1
ATOM 793 C CA . VAL A 1 100 ? 15.136 -2.220 -31.587 1.00 97.31 100 VAL A CA 1
ATOM 794 C C . VAL A 1 100 ? 15.472 -2.528 -30.126 1.00 97.31 100 VAL A C 1
ATOM 796 O O . VAL A 1 100 ? 14.575 -2.562 -29.284 1.00 97.31 100 VAL A O 1
ATOM 799 N N . VAL A 1 101 ? 16.754 -2.690 -29.790 1.00 97.50 101 VAL A N 1
ATOM 800 C CA . VAL A 1 101 ? 17.204 -2.924 -28.408 1.00 97.50 101 VAL A CA 1
ATOM 801 C C . VAL A 1 101 ? 16.876 -1.726 -27.514 1.00 97.50 101 VAL A C 1
ATOM 803 O O . VAL A 1 101 ? 16.356 -1.909 -26.413 1.00 97.50 101 VAL A O 1
ATOM 806 N N . GLY A 1 102 ? 17.106 -0.501 -27.991 1.00 97.69 102 GLY A N 1
ATOM 807 C CA . GLY A 1 102 ? 16.753 0.724 -27.276 1.00 97.69 102 GLY A CA 1
ATOM 808 C C . GLY A 1 102 ? 15.253 0.830 -26.994 1.00 97.69 102 GLY A C 1
ATOM 809 O O . GLY A 1 102 ? 14.863 1.150 -25.871 1.00 97.69 102 GLY A O 1
ATOM 810 N N . LEU A 1 103 ? 14.407 0.484 -27.970 1.00 97.25 103 LEU A N 1
ATOM 811 C CA . LEU A 1 103 ? 12.952 0.441 -27.800 1.00 97.25 103 LEU A CA 1
ATOM 812 C C . LEU A 1 103 ? 12.531 -0.613 -26.769 1.00 97.25 103 LEU A C 1
ATOM 814 O O . LEU A 1 103 ? 11.725 -0.309 -25.890 1.00 97.25 103 LEU A O 1
ATOM 818 N N . LEU A 1 104 ? 13.102 -1.821 -26.818 1.00 97.44 104 LEU A N 1
ATOM 819 C CA . LEU A 1 104 ? 12.813 -2.877 -25.841 1.00 97.44 104 LEU A CA 1
ATOM 820 C C . LEU A 1 104 ? 13.188 -2.451 -24.415 1.00 97.44 104 LEU A C 1
ATOM 822 O O . LEU A 1 104 ? 12.385 -2.604 -23.493 1.00 97.44 104 LEU A O 1
ATOM 826 N N . ILE A 1 105 ? 14.372 -1.861 -24.231 1.00 97.50 105 ILE A N 1
ATOM 827 C CA . ILE A 1 105 ? 14.812 -1.338 -22.930 1.00 97.50 105 ILE A CA 1
ATOM 828 C C . ILE A 1 105 ? 13.886 -0.206 -22.470 1.00 97.50 105 ILE A C 1
ATOM 830 O O . ILE A 1 105 ? 13.441 -0.212 -21.322 1.00 97.50 105 ILE A O 1
ATOM 834 N N . GLY A 1 106 ? 13.541 0.726 -23.363 1.00 97.31 106 GLY A N 1
ATOM 835 C CA . GLY A 1 106 ? 12.623 1.827 -23.076 1.00 97.31 106 GLY A CA 1
ATOM 836 C C . GLY A 1 106 ? 11.259 1.341 -22.582 1.00 97.31 106 GLY A C 1
ATOM 837 O O . GLY A 1 106 ? 10.771 1.819 -21.557 1.00 97.31 106 GLY A O 1
ATOM 838 N N . VAL A 1 107 ? 10.681 0.330 -23.239 1.00 97.81 107 VAL A N 1
ATOM 839 C CA . VAL A 1 107 ? 9.411 -0.285 -22.822 1.00 97.81 107 VAL A CA 1
ATOM 840 C C . VAL A 1 107 ? 9.533 -0.931 -21.440 1.00 97.81 107 VAL A C 1
ATOM 842 O O . VAL A 1 107 ? 8.677 -0.710 -20.582 1.00 97.81 107 VAL A O 1
ATOM 845 N N . VAL A 1 108 ? 10.603 -1.687 -21.171 1.00 97.50 108 VAL A N 1
ATOM 846 C CA . VAL A 1 108 ? 10.810 -2.327 -19.859 1.00 97.50 108 VAL A CA 1
ATOM 847 C C . VAL A 1 108 ? 10.959 -1.288 -18.745 1.00 97.50 108 VAL A C 1
ATOM 849 O O . VAL A 1 108 ? 10.355 -1.439 -17.679 1.00 97.50 108 VAL A O 1
ATOM 852 N N . LEU A 1 109 ? 11.732 -0.225 -18.977 1.00 97.25 109 LEU A N 1
ATOM 853 C CA . LEU A 1 109 ? 11.905 0.858 -18.008 1.00 97.25 109 LEU A CA 1
ATOM 854 C C . LEU A 1 109 ? 10.594 1.609 -17.762 1.00 97.25 109 LEU A C 1
ATOM 856 O O . LEU A 1 109 ? 10.260 1.868 -16.605 1.00 97.25 109 LEU A O 1
ATOM 860 N N . LEU A 1 110 ? 9.815 1.880 -18.813 1.00 96.50 110 LEU A N 1
ATOM 861 C CA . LEU A 1 110 ? 8.504 2.515 -18.698 1.00 96.50 110 LEU A CA 1
ATOM 862 C C . LEU A 1 110 ? 7.545 1.664 -17.856 1.00 96.50 110 LEU A C 1
ATOM 864 O O . LEU A 1 110 ? 6.935 2.170 -16.915 1.00 96.50 110 LEU A O 1
ATOM 868 N N . LEU A 1 111 ? 7.451 0.360 -18.130 1.00 96.69 111 LEU A N 1
ATOM 869 C CA . LEU A 1 111 ? 6.601 -0.552 -17.359 1.00 96.69 111 LEU A CA 1
ATOM 870 C C . LEU A 1 111 ? 7.027 -0.627 -15.888 1.00 96.69 111 LEU A C 1
ATOM 872 O O . LEU A 1 111 ? 6.175 -0.602 -14.995 1.00 96.69 111 LEU A O 1
ATOM 876 N N . ARG A 1 112 ? 8.338 -0.680 -15.614 1.00 96.75 112 ARG A N 1
ATOM 877 C CA . ARG A 1 112 ? 8.868 -0.644 -14.241 1.00 96.75 112 ARG A CA 1
ATOM 878 C C . ARG A 1 112 ? 8.521 0.666 -13.541 1.00 96.75 112 ARG A C 1
ATOM 880 O O . ARG A 1 112 ? 8.049 0.630 -12.406 1.00 96.75 112 ARG A O 1
ATOM 887 N N . TRP A 1 113 ? 8.704 1.800 -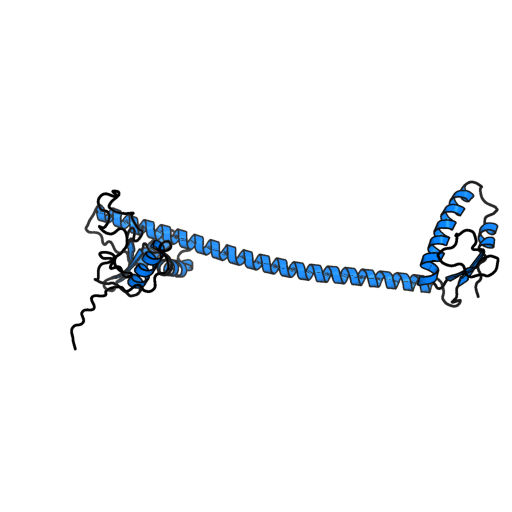14.213 1.00 95.81 113 TRP A N 1
ATOM 888 C CA . TRP A 1 113 ? 8.376 3.116 -13.670 1.00 95.81 113 TRP A CA 1
ATOM 889 C C . TRP A 1 113 ? 6.885 3.237 -13.344 1.00 95.81 113 TRP A C 1
ATOM 891 O O . TRP A 1 113 ? 6.539 3.635 -12.231 1.00 95.81 113 TRP A O 1
ATOM 901 N N . ILE A 1 114 ? 6.004 2.796 -14.251 1.00 95.25 114 ILE A N 1
ATOM 902 C CA . ILE A 1 114 ? 4.555 2.773 -14.017 1.00 95.25 114 ILE A CA 1
ATOM 903 C C . ILE A 1 114 ? 4.232 1.917 -12.791 1.00 95.25 114 ILE A C 1
ATOM 905 O O . ILE A 1 114 ? 3.514 2.380 -11.908 1.00 95.25 114 ILE A O 1
ATOM 909 N N . ARG A 1 115 ? 4.771 0.695 -12.685 1.00 94.75 115 ARG A N 1
ATOM 910 C CA . ARG A 1 115 ? 4.495 -0.175 -11.528 1.00 94.75 115 ARG A CA 1
ATOM 911 C C . ARG A 1 115 ? 4.951 0.438 -10.210 1.00 94.75 115 ARG A C 1
ATOM 913 O O . ARG A 1 115 ? 4.171 0.473 -9.265 1.00 94.75 115 ARG A O 1
ATOM 920 N N . ILE A 1 116 ? 6.177 0.954 -10.153 1.00 93.81 116 ILE A N 1
ATOM 921 C CA . ILE A 1 116 ? 6.713 1.593 -8.945 1.00 93.81 116 ILE A CA 1
ATOM 922 C C . ILE A 1 116 ? 5.874 2.818 -8.574 1.00 93.81 116 ILE A C 1
ATOM 924 O O . ILE A 1 116 ? 5.555 3.018 -7.406 1.00 93.81 116 ILE A O 1
ATOM 928 N N . SER A 1 117 ? 5.483 3.622 -9.562 1.00 92.19 117 SER A N 1
ATOM 929 C CA . SER A 1 117 ? 4.633 4.794 -9.350 1.00 92.19 117 SER A CA 1
ATOM 930 C C . SER A 1 117 ? 3.266 4.407 -8.776 1.00 92.19 117 SER A C 1
ATOM 932 O O . SER A 1 117 ? 2.808 5.010 -7.805 1.00 92.19 117 SER A O 1
ATOM 934 N N . ARG A 1 118 ? 2.648 3.338 -9.298 1.00 92.50 118 ARG A N 1
ATOM 935 C CA . ARG A 1 118 ? 1.375 2.804 -8.785 1.00 92.50 118 ARG A CA 1
ATOM 936 C C . ARG A 1 118 ? 1.499 2.328 -7.337 1.00 92.50 118 ARG A C 1
ATOM 938 O O . ARG A 1 118 ? 0.652 2.687 -6.527 1.00 92.50 118 ARG A O 1
ATOM 945 N N . ILE A 1 119 ? 2.561 1.593 -7.002 1.00 89.81 119 ILE A N 1
ATOM 946 C CA . ILE A 1 119 ? 2.803 1.112 -5.631 1.00 89.81 119 ILE A CA 1
ATOM 947 C C . ILE A 1 119 ? 2.989 2.298 -4.676 1.00 89.81 119 ILE A C 1
ATOM 949 O O . ILE A 1 119 ? 2.302 2.386 -3.661 1.00 89.81 119 ILE A O 1
ATOM 953 N N . LYS A 1 120 ? 3.817 3.281 -5.050 1.00 91.69 120 LYS A N 1
ATOM 954 C CA . LYS A 1 120 ? 4.009 4.507 -4.260 1.00 91.69 120 LYS A CA 1
ATOM 955 C C . LYS A 1 120 ? 2.702 5.276 -4.054 1.00 91.69 120 LYS A C 1
ATOM 957 O O . LYS A 1 120 ? 2.484 5.836 -2.984 1.00 91.69 120 LYS A O 1
ATOM 962 N N . ALA A 1 121 ? 1.821 5.314 -5.055 1.00 90.19 121 ALA A N 1
ATOM 963 C CA . ALA A 1 121 ? 0.507 5.940 -4.921 1.00 90.19 121 ALA A CA 1
ATOM 964 C C . ALA A 1 121 ? -0.387 5.183 -3.923 1.00 90.19 121 ALA A C 1
ATOM 966 O O . ALA A 1 121 ? -1.027 5.813 -3.081 1.00 90.19 121 ALA A O 1
ATOM 967 N N . THR A 1 122 ? -0.387 3.845 -3.961 1.00 88.50 122 THR A N 1
ATOM 968 C CA . THR A 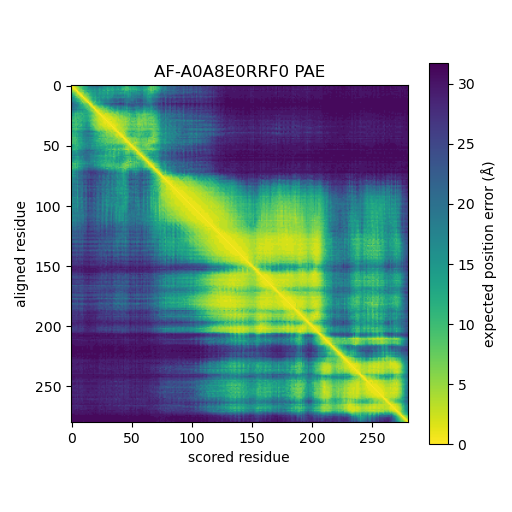1 122 ? -1.138 3.027 -2.993 1.00 88.50 122 THR A CA 1
ATOM 969 C C . THR A 1 122 ? -0.589 3.145 -1.573 1.00 88.50 122 THR A C 1
ATOM 971 O O . THR A 1 122 ? -1.370 3.249 -0.632 1.00 88.50 122 THR A O 1
ATOM 974 N N . GLU A 1 123 ? 0.734 3.211 -1.407 1.00 90.62 123 GLU A N 1
ATOM 975 C CA . GLU A 1 123 ? 1.378 3.402 -0.102 1.00 90.62 123 GLU A CA 1
ATOM 976 C C . GLU A 1 123 ? 1.026 4.761 0.503 1.00 90.62 123 GLU A C 1
ATOM 978 O O . GLU A 1 123 ? 0.660 4.831 1.673 1.00 90.62 123 GLU A O 1
ATOM 983 N N . LYS A 1 124 ? 1.062 5.835 -0.299 1.00 90.38 124 LYS A N 1
ATOM 984 C CA . LYS A 1 124 ? 0.641 7.175 0.139 1.00 90.38 124 LYS A CA 1
ATOM 985 C C . LYS A 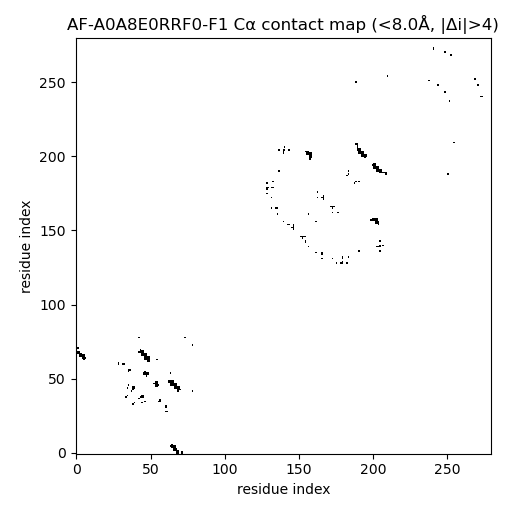1 124 ? -0.827 7.201 0.558 1.00 90.38 124 LYS A C 1
ATOM 987 O O . LYS A 1 124 ? -1.146 7.773 1.595 1.00 90.38 124 LYS A O 1
ATOM 992 N N . ARG A 1 125 ? -1.708 6.556 -0.217 1.00 90.25 125 ARG A N 1
ATOM 993 C CA . ARG A 1 125 ? -3.136 6.444 0.116 1.00 90.25 125 ARG A CA 1
ATOM 994 C C . ARG A 1 125 ? -3.338 5.686 1.429 1.00 90.25 125 ARG A C 1
ATOM 996 O O . ARG A 1 125 ? -4.079 6.152 2.284 1.00 90.25 125 ARG A O 1
ATOM 1003 N N . LEU A 1 126 ? -2.631 4.572 1.628 1.00 90.25 126 LEU A N 1
ATOM 1004 C CA . LEU A 1 126 ? -2.697 3.796 2.868 1.00 90.25 126 LEU A CA 1
ATOM 1005 C C . LEU A 1 126 ? -2.141 4.570 4.073 1.00 90.25 126 LEU A C 1
ATOM 1007 O O . LEU A 1 1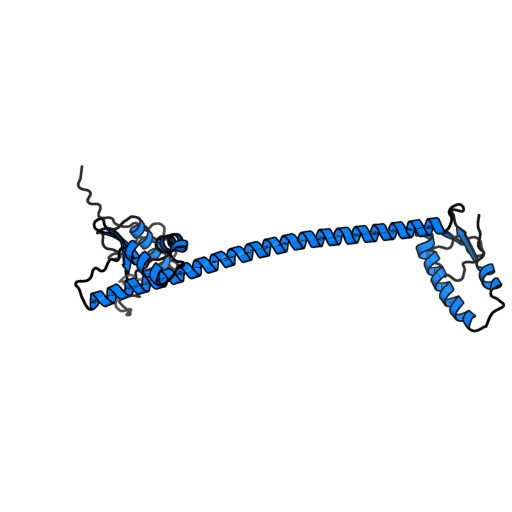26 ? -2.725 4.510 5.149 1.00 90.25 126 LEU A O 1
ATOM 1011 N N . ALA A 1 127 ? -1.038 5.305 3.905 1.00 91.12 127 ALA A N 1
ATOM 1012 C CA . ALA A 1 127 ? -0.490 6.170 4.948 1.00 91.12 127 ALA A CA 1
ATOM 1013 C C . ALA A 1 127 ? -1.500 7.252 5.351 1.00 91.12 127 ALA A C 1
ATOM 1015 O O . ALA A 1 127 ? -1.778 7.417 6.533 1.00 91.12 127 ALA A O 1
ATOM 1016 N N . ARG A 1 128 ? -2.144 7.893 4.368 1.00 93.56 128 ARG A N 1
ATOM 1017 C CA . ARG A 1 128 ? -3.185 8.888 4.633 1.00 93.56 128 ARG A CA 1
ATOM 1018 C C . ARG A 1 128 ? -4.388 8.291 5.365 1.00 93.56 128 ARG A C 1
ATOM 1020 O O . ARG A 1 128 ? -4.882 8.890 6.312 1.00 93.56 128 ARG A O 1
ATOM 1027 N N . VAL A 1 129 ? -4.828 7.093 4.976 1.00 92.50 129 VAL A N 1
ATOM 1028 C CA . VAL A 1 129 ? -5.888 6.357 5.686 1.00 92.50 129 VAL A CA 1
ATOM 1029 C C . VAL A 1 129 ? -5.490 6.078 7.139 1.00 92.50 129 VAL A C 1
ATOM 1031 O O . VAL A 1 129 ? -6.311 6.265 8.032 1.00 92.50 129 VAL A O 1
ATOM 1034 N N . ARG A 1 130 ? -4.235 5.690 7.401 1.00 90.88 130 ARG A N 1
ATOM 1035 C CA . ARG A 1 130 ? -3.730 5.484 8.770 1.00 90.88 130 ARG A CA 1
ATOM 1036 C C . ARG A 1 130 ? -3.748 6.766 9.596 1.00 90.88 130 ARG A C 1
ATOM 1038 O O . ARG A 1 130 ? -4.145 6.705 10.755 1.00 90.88 130 ARG A O 1
ATOM 1045 N N . ASP A 1 131 ? -3.373 7.900 9.010 1.00 93.06 131 ASP A N 1
ATOM 1046 C CA . ASP A 1 131 ? -3.423 9.196 9.695 1.00 93.06 131 ASP A CA 1
ATOM 1047 C C . ASP A 1 131 ? -4.865 9.567 10.078 1.00 93.06 131 ASP A C 1
ATOM 1049 O O . ASP A 1 131 ? -5.126 9.920 11.227 1.00 93.06 131 ASP A O 1
ATOM 1053 N N . LEU A 1 132 ? -5.824 9.385 9.160 1.00 93.00 132 LEU A N 1
ATOM 1054 C CA . LEU A 1 132 ? -7.249 9.614 9.441 1.00 93.00 132 LEU A CA 1
ATOM 1055 C C . LEU A 1 132 ? -7.776 8.683 10.545 1.00 93.00 132 LEU A C 1
ATOM 1057 O O . LEU A 1 132 ? -8.541 9.108 11.410 1.00 93.00 132 LEU A O 1
ATOM 1061 N N . VAL A 1 133 ? -7.359 7.414 10.552 1.00 91.81 133 VAL A N 1
ATOM 1062 C CA . VAL A 1 133 ? -7.705 6.470 11.627 1.00 91.81 133 VAL A CA 1
ATOM 1063 C C . VAL A 1 133 ? -7.076 6.898 12.956 1.00 91.81 133 VAL A C 1
ATOM 1065 O O . VAL A 1 133 ? -7.730 6.804 13.992 1.00 91.81 133 VAL A O 1
ATOM 1068 N N . ALA A 1 134 ? -5.852 7.428 12.955 1.00 90.06 134 ALA A N 1
ATOM 1069 C CA . ALA A 1 134 ? -5.234 7.963 14.165 1.00 90.06 134 ALA A CA 1
ATOM 1070 C C . ALA A 1 134 ? -6.021 9.161 14.728 1.00 90.06 134 ALA A C 1
ATOM 1072 O O . ALA A 1 134 ? -6.201 9.251 15.943 1.00 90.06 134 ALA A O 1
ATOM 1073 N N . ASP A 1 135 ? -6.548 10.038 13.871 1.00 91.00 135 ASP A N 1
ATOM 1074 C CA . ASP A 1 135 ? -7.431 11.134 14.289 1.00 91.00 135 ASP A CA 1
ATOM 1075 C C . ASP A 1 135 ? -8.736 10.601 14.913 1.00 91.00 135 ASP A C 1
ATOM 1077 O O . ASP A 1 135 ? -9.141 11.062 15.984 1.00 91.00 135 ASP A O 1
ATOM 1081 N N . ILE A 1 136 ? -9.352 9.573 14.307 1.00 90.75 136 ILE A N 1
ATOM 1082 C CA . ILE A 1 136 ? -10.518 8.859 14.869 1.00 90.75 136 ILE A CA 1
ATOM 1083 C C . ILE A 1 136 ? -10.206 8.329 16.266 1.00 90.75 136 ILE A C 1
ATOM 1085 O O . ILE A 1 136 ? -10.974 8.547 17.203 1.00 90.75 136 ILE A O 1
ATOM 1089 N N . VAL A 1 137 ? -9.064 7.660 16.418 1.00 88.88 137 VAL A N 1
ATOM 1090 C CA . VAL A 1 137 ? -8.616 7.120 17.701 1.00 88.88 137 VAL A CA 1
ATOM 1091 C C . VAL A 1 137 ? -8.461 8.230 18.737 1.00 88.88 137 VAL A C 1
ATOM 1093 O O . VAL A 1 137 ? -8.949 8.074 19.855 1.00 88.88 137 VAL A O 1
ATOM 1096 N N . ARG A 1 138 ? -7.855 9.372 18.385 1.00 89.50 138 ARG A N 1
ATOM 1097 C CA . ARG A 1 138 ? -7.726 10.509 19.312 1.00 89.50 138 ARG A CA 1
ATOM 1098 C C . ARG A 1 138 ? -9.085 11.050 19.744 1.00 89.50 138 ARG A C 1
ATOM 1100 O O . ARG A 1 138 ? -9.262 11.314 20.929 1.00 89.50 138 ARG A O 1
ATOM 1107 N N . MET A 1 139 ? -10.047 11.164 18.827 1.00 89.25 139 MET A N 1
ATOM 1108 C CA . MET A 1 139 ? -11.407 11.602 19.163 1.00 89.25 139 MET A CA 1
ATOM 1109 C C . MET A 1 139 ? -12.117 10.628 20.103 1.00 89.25 139 MET A C 1
ATOM 1111 O O . MET A 1 139 ? -12.732 11.057 21.078 1.00 89.25 139 MET A O 1
ATOM 1115 N N . LEU A 1 140 ? -12.009 9.323 19.846 1.00 88.06 140 LEU A N 1
ATOM 1116 C CA . LEU A 1 140 ? -12.602 8.308 20.715 1.00 88.06 140 LEU A CA 1
ATOM 1117 C C . LEU A 1 140 ? -11.933 8.288 22.103 1.00 88.06 140 LEU A C 1
ATOM 1119 O O . LEU A 1 140 ? -12.618 8.203 23.118 1.00 88.06 140 LEU A O 1
ATOM 1123 N N . GLN A 1 141 ? -10.605 8.424 22.166 1.00 87.00 141 GLN A N 1
ATOM 1124 C CA . GLN A 1 141 ? -9.865 8.544 23.428 1.00 87.00 141 GLN A CA 1
ATOM 1125 C C . GLN A 1 141 ? -10.224 9.819 24.196 1.00 87.00 141 GLN A C 1
ATOM 1127 O O . GLN A 1 141 ? -10.298 9.805 25.423 1.00 87.00 141 GLN A O 1
ATOM 1132 N N . GLN A 1 142 ? -10.436 10.928 23.488 1.00 87.50 142 GLN A N 1
ATOM 1133 C CA . GLN A 1 142 ? -10.859 12.181 24.096 1.00 87.50 142 GLN A CA 1
ATOM 1134 C C . GLN A 1 142 ? -12.252 12.053 24.718 1.00 87.50 142 GLN A C 1
ATOM 1136 O O . GLN A 1 142 ? -12.430 12.512 25.839 1.00 87.50 142 GLN A O 1
ATOM 1141 N N . GLN A 1 143 ? -13.199 11.368 24.065 1.00 83.62 143 GLN A N 1
ATOM 1142 C CA . GLN A 1 143 ? -14.515 11.115 24.666 1.00 83.62 143 GLN A CA 1
ATOM 1143 C C . GLN A 1 143 ? -14.433 10.302 25.960 1.00 83.62 143 GLN A C 1
ATOM 1145 O O . GLN A 1 143 ? -15.192 10.568 26.882 1.00 83.62 143 GLN A O 1
ATOM 1150 N N . ILE A 1 144 ? -13.502 9.351 26.068 1.00 82.12 144 ILE A N 1
ATOM 1151 C CA . ILE A 1 144 ? -13.307 8.615 27.326 1.00 82.12 144 ILE A CA 1
ATOM 1152 C C . ILE A 1 144 ? -12.798 9.542 28.425 1.00 82.12 144 ILE A C 1
ATOM 1154 O O . ILE A 1 144 ? -13.348 9.520 29.518 1.00 82.12 144 ILE A O 1
ATOM 1158 N N . ARG A 1 145 ? -11.812 10.395 28.126 1.00 83.69 145 ARG A N 1
ATOM 1159 C CA . ARG A 1 145 ? -11.304 11.382 29.093 1.00 83.69 145 ARG A CA 1
ATOM 1160 C C . ARG A 1 145 ? -12.376 12.384 29.524 1.00 83.69 145 ARG A C 1
ATOM 1162 O O . ARG A 1 145 ? -12.454 12.736 30.694 1.00 83.69 145 ARG A O 1
ATOM 1169 N N . GLU A 1 146 ? -13.203 12.841 28.589 1.00 84.50 146 GLU A N 1
ATOM 1170 C CA . GLU A 1 146 ? -14.327 13.735 28.887 1.00 84.50 146 GLU A CA 1
ATOM 1171 C C . GLU A 1 146 ? -15.390 13.032 29.738 1.00 84.50 146 GLU A C 1
ATOM 1173 O O . GLU A 1 146 ? -15.892 13.622 30.689 1.00 84.50 146 GLU A O 1
ATOM 1178 N N . ASN A 1 147 ? -15.676 11.760 29.459 1.00 82.31 147 ASN A N 1
ATOM 1179 C CA . ASN A 1 147 ? -16.610 10.969 30.251 1.00 82.31 147 ASN A CA 1
ATOM 1180 C C . ASN A 1 147 ? -16.077 10.631 31.657 1.00 82.31 147 ASN A C 1
ATOM 1182 O O . ASN A 1 147 ? -16.847 10.574 32.609 1.00 82.31 147 ASN A O 1
ATOM 1186 N N . GLU A 1 148 ? -14.764 10.434 31.821 1.00 80.94 148 GLU A N 1
ATOM 1187 C CA . GLU A 1 148 ? -14.132 10.309 33.146 1.00 80.94 148 GLU A CA 1
ATOM 1188 C C . GLU A 1 148 ? -14.331 11.580 33.987 1.00 80.94 148 GLU A C 1
ATOM 1190 O O . GLU A 1 148 ? -14.512 11.493 35.201 1.00 80.94 148 GLU A O 1
ATOM 1195 N N . ALA A 1 149 ? -14.334 12.754 33.347 1.00 81.69 149 ALA A N 1
ATOM 1196 C CA . ALA A 1 149 ? -14.616 14.028 34.001 1.00 81.69 149 ALA A CA 1
ATOM 1197 C C . ALA A 1 149 ? -16.122 14.282 34.211 1.00 81.69 149 ALA A C 1
ATOM 1199 O O . ALA A 1 149 ? -16.495 14.953 35.173 1.00 81.69 149 ALA A O 1
ATOM 1200 N N . ASN A 1 150 ? -16.986 13.762 33.331 1.00 81.00 150 ASN A N 1
ATOM 1201 C CA . ASN A 1 150 ? -18.438 13.908 33.404 1.00 81.00 150 ASN A CA 1
ATOM 1202 C C . ASN A 1 150 ? -19.173 12.604 33.003 1.00 81.00 150 ASN A C 1
ATOM 1204 O O . ASN A 1 150 ? -19.361 12.364 31.808 1.00 81.00 150 ASN A O 1
ATOM 1208 N N . PRO A 1 151 ? -19.648 11.793 33.971 1.00 77.00 151 PRO A N 1
ATOM 1209 C CA . PRO A 1 151 ? -20.215 10.457 33.724 1.00 77.00 151 PRO A CA 1
ATOM 1210 C C . PRO A 1 151 ? -21.532 10.408 32.932 1.00 77.00 151 PRO A C 1
ATOM 1212 O O . PRO A 1 151 ? -22.029 9.322 32.638 1.00 77.00 151 PRO A O 1
ATOM 1215 N N . GLU A 1 152 ? -22.143 11.557 32.635 1.00 73.19 152 GLU A N 1
ATOM 1216 C CA . GLU A 1 152 ? -23.424 11.652 31.920 1.00 73.19 152 GLU A CA 1
ATOM 1217 C C . GLU A 1 152 ? -23.273 11.454 30.396 1.00 73.19 152 GLU A C 1
ATOM 1219 O O . GLU A 1 152 ? -24.268 11.329 29.677 1.00 73.19 152 GLU A O 1
ATOM 1224 N N . GLN A 1 153 ? -22.041 11.436 29.871 1.00 71.44 153 GLN A N 1
ATOM 1225 C CA . GLN A 1 153 ? -21.789 11.445 28.432 1.00 71.44 153 GLN A CA 1
ATOM 1226 C C . GLN A 1 153 ? -21.700 10.020 27.845 1.00 71.44 153 GLN A C 1
ATOM 1228 O O . GLN A 1 153 ? -21.045 9.137 28.398 1.00 71.44 153 GLN A O 1
ATOM 1233 N N . PRO A 1 154 ? -22.339 9.728 26.697 1.00 68.88 154 PRO A N 1
ATOM 1234 C CA . PRO A 1 154 ? -22.275 8.391 26.119 1.00 68.88 154 PRO A CA 1
ATOM 1235 C C . PRO A 1 154 ? -20.862 8.063 25.612 1.00 68.88 154 PRO A C 1
ATOM 1237 O O . PRO A 1 154 ? -20.289 8.787 24.802 1.00 68.88 154 PRO A O 1
ATOM 1240 N N . LEU A 1 155 ? -20.339 6.903 26.020 1.00 74.50 155 LEU A N 1
ATOM 1241 C CA . LEU A 1 155 ? -19.038 6.365 25.584 1.00 74.50 155 LEU A CA 1
ATOM 1242 C C . LEU A 1 155 ? -18.996 5.945 24.099 1.00 74.50 155 LEU A C 1
ATOM 1244 O O . LEU A 1 155 ? -17.922 5.677 23.560 1.00 74.50 155 LEU A O 1
ATOM 1248 N N . TYR A 1 156 ? -20.155 5.859 23.444 1.00 77.50 156 TYR A N 1
ATOM 1249 C CA . TYR A 1 156 ? -20.310 5.396 22.066 1.00 77.50 156 TYR A CA 1
ATOM 1250 C C . TYR A 1 156 ? -20.521 6.582 21.128 1.00 77.50 156 TYR A C 1
ATOM 1252 O O . TYR A 1 156 ? -21.404 7.408 21.364 1.00 77.50 156 TYR A O 1
ATOM 1260 N N . ILE A 1 157 ? -19.765 6.639 20.027 1.00 84.69 157 ILE A N 1
ATOM 1261 C CA . ILE A 1 157 ? -19.927 7.686 19.014 1.00 84.69 157 ILE A CA 1
ATOM 1262 C C . ILE A 1 157 ? -20.529 7.084 17.740 1.00 84.69 157 ILE A C 1
ATOM 1264 O O . ILE A 1 157 ? -19.949 6.151 17.177 1.00 84.69 157 ILE A O 1
ATOM 1268 N N . PRO A 1 158 ? -21.651 7.618 17.226 1.00 88.44 158 PRO A N 1
ATOM 1269 C CA . PRO A 1 158 ? -22.180 7.216 15.929 1.00 88.44 158 PRO A CA 1
ATOM 1270 C C . PRO A 1 158 ? -21.187 7.461 14.794 1.00 88.44 158 PRO A C 1
ATOM 1272 O O . PRO A 1 158 ? -20.550 8.515 14.707 1.00 88.44 158 PRO A O 1
ATOM 1275 N N . VAL A 1 159 ? -21.106 6.504 13.872 1.00 90.06 159 VAL A N 1
ATOM 1276 C CA . VAL A 1 159 ? -20.192 6.550 12.723 1.00 90.06 159 VAL A CA 1
ATOM 1277 C C . VAL A 1 159 ? -20.468 7.755 11.818 1.00 90.06 159 VAL A C 1
ATOM 1279 O O . VAL A 1 159 ? -19.539 8.359 11.281 1.00 90.06 159 VAL A O 1
ATOM 1282 N N . CYS A 1 160 ? -21.732 8.167 11.696 1.00 86.00 160 CYS A N 1
ATOM 1283 C CA . CYS A 1 160 ? -22.117 9.372 10.960 1.00 86.00 160 CYS A CA 1
ATOM 1284 C C . CYS A 1 160 ? -21.524 10.654 11.573 1.00 86.00 160 CYS A C 1
ATOM 1286 O O . CYS A 1 160 ? -21.035 11.509 10.837 1.00 86.00 160 CYS A O 1
ATOM 1288 N N . VAL A 1 161 ? -21.495 10.758 12.906 1.00 88.50 161 VAL A N 1
ATOM 1289 C CA . VAL A 1 161 ? -20.924 11.905 13.630 1.00 88.50 161 VAL A CA 1
ATOM 1290 C C . VAL A 1 161 ? -19.403 11.910 13.514 1.00 88.50 161 VAL A C 1
ATOM 1292 O O . VAL A 1 161 ? -18.813 12.962 13.279 1.00 88.50 161 VAL A O 1
ATOM 1295 N N . LEU A 1 162 ? -18.765 10.741 13.625 1.00 89.94 162 LEU A N 1
ATOM 1296 C CA . LEU A 1 162 ? -17.328 10.585 13.381 1.00 89.94 162 LEU A CA 1
ATOM 1297 C C . LEU A 1 162 ? -16.960 11.056 11.977 1.00 89.94 162 LEU A C 1
ATOM 1299 O O . LEU A 1 162 ? -16.096 11.914 11.828 1.00 89.94 162 LEU A O 1
ATOM 1303 N N . ARG A 1 163 ? -17.658 10.561 10.952 1.00 90.94 163 ARG A N 1
ATOM 1304 C CA . ARG A 1 163 ? -17.427 10.967 9.563 1.00 90.94 163 ARG A CA 1
ATOM 1305 C C . ARG A 1 163 ? -17.563 12.476 9.380 1.00 90.94 163 ARG A C 1
ATOM 1307 O O . ARG A 1 163 ? -16.737 13.073 8.696 1.00 90.94 163 ARG A O 1
ATOM 1314 N N . GLU A 1 164 ? -18.579 13.082 9.987 1.00 90.94 164 GLU A N 1
ATOM 1315 C CA . GLU A 1 164 ? -18.811 14.521 9.882 1.00 90.94 164 GLU A CA 1
ATOM 1316 C C . GLU A 1 164 ? -17.702 15.337 10.552 1.00 90.94 164 GLU A C 1
ATOM 1318 O O . GLU A 1 164 ? -17.159 16.255 9.941 1.00 90.94 164 GLU A O 1
ATOM 1323 N N . ARG A 1 165 ? -17.300 14.960 11.772 1.00 89.62 165 ARG A N 1
ATOM 1324 C CA . ARG A 1 165 ? -16.186 15.606 12.485 1.00 89.62 165 ARG A CA 1
ATOM 1325 C C . ARG A 1 165 ? -14.871 15.469 11.718 1.00 89.62 165 ARG A C 1
ATOM 1327 O O . ARG A 1 165 ? -14.132 16.441 11.601 1.00 89.62 165 ARG A O 1
ATOM 1334 N N . LEU A 1 166 ? -14.606 14.297 11.136 1.00 91.75 166 LEU A N 1
ATOM 1335 C CA . LEU A 1 166 ? -13.441 14.105 10.272 1.00 91.75 166 LEU A CA 1
ATOM 1336 C C . LEU A 1 166 ? -13.507 14.973 9.020 1.00 91.75 166 LEU A C 1
ATOM 1338 O O . LEU A 1 166 ? -12.497 15.558 8.649 1.00 91.75 166 LEU A O 1
ATOM 1342 N N . ARG A 1 167 ? -14.675 15.076 8.379 1.00 90.69 167 ARG A N 1
ATOM 1343 C CA . ARG A 1 167 ? -14.868 15.891 7.173 1.00 90.69 167 ARG A CA 1
ATOM 1344 C C . ARG A 1 167 ? -14.604 17.374 7.429 1.00 90.69 167 ARG A C 1
ATOM 1346 O O . ARG A 1 167 ? -14.067 18.047 6.558 1.00 90.69 167 ARG A O 1
ATOM 1353 N N . GLN A 1 168 ? -14.952 17.873 8.615 1.00 89.44 168 GLN A N 1
ATOM 1354 C CA . GLN A 1 168 ? -14.660 19.255 9.010 1.00 89.44 168 GLN A CA 1
ATOM 1355 C C . GLN A 1 168 ? -13.155 19.522 9.148 1.00 89.44 168 GLN A C 1
ATOM 1357 O O . GLN A 1 168 ? -12.704 20.628 8.867 1.00 89.44 168 GLN A O 1
ATOM 1362 N N . GLN A 1 169 ? -12.379 18.519 9.563 1.00 86.56 169 GLN A N 1
ATOM 1363 C CA . GLN A 1 169 ? -10.926 18.635 9.727 1.00 86.56 169 GLN A CA 1
ATOM 1364 C C . GLN A 1 169 ? -10.156 18.324 8.436 1.00 86.56 169 GLN A C 1
ATOM 1366 O O . GLN A 1 169 ? -9.080 18.870 8.207 1.00 86.56 169 GLN A O 1
ATOM 1371 N N . ASN A 1 170 ? -10.699 17.446 7.592 1.00 87.19 170 ASN A N 1
ATOM 1372 C CA . ASN A 1 170 ? -10.025 16.870 6.436 1.00 87.19 170 ASN A CA 1
ATOM 1373 C C . ASN A 1 170 ? -11.001 16.764 5.245 1.00 87.19 170 ASN A C 1
ATOM 1375 O O . ASN A 1 170 ? -11.956 15.985 5.263 1.00 87.19 170 ASN A O 1
ATOM 1379 N N . MET A 1 171 ? -10.738 17.515 4.171 1.00 84.94 171 MET A N 1
ATOM 1380 C CA . MET A 1 171 ? -11.597 17.553 2.972 1.00 84.94 171 MET A CA 1
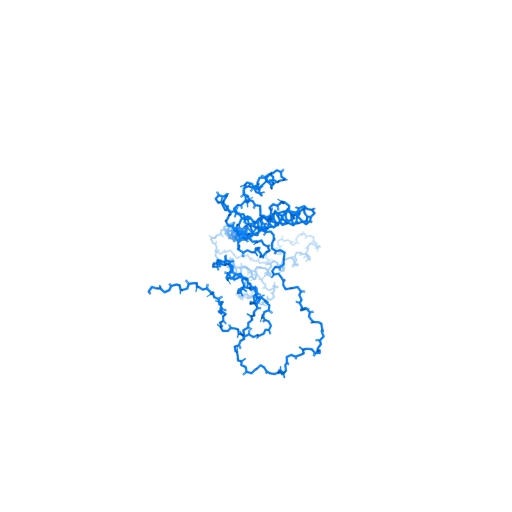ATOM 1381 C C . MET A 1 171 ? -11.588 16.241 2.165 1.00 84.94 171 MET A C 1
ATOM 1383 O O . MET A 1 171 ? -12.549 15.928 1.465 1.00 84.94 171 MET A O 1
ATOM 1387 N N . ASP A 1 172 ? -10.518 15.453 2.274 1.00 88.69 172 ASP A N 1
ATOM 1388 C CA . ASP A 1 172 ? -10.276 14.203 1.540 1.00 88.69 172 ASP A CA 1
ATOM 1389 C C . ASP A 1 172 ? -11.000 12.978 2.131 1.00 88.69 172 ASP A C 1
ATOM 1391 O O . ASP A 1 172 ? -11.022 11.898 1.535 1.00 88.69 172 ASP A O 1
ATOM 1395 N N . VAL A 1 173 ? -11.665 13.146 3.276 1.00 89.94 173 VAL A N 1
ATOM 1396 C CA . VAL A 1 173 ? -12.399 12.075 3.968 1.00 89.94 173 VAL A CA 1
ATOM 1397 C C . VAL A 1 173 ? -13.526 11.516 3.112 1.00 89.94 173 VAL A C 1
ATOM 1399 O O . VAL A 1 173 ? -13.796 10.322 3.178 1.00 89.94 173 VAL A O 1
ATOM 1402 N N . ALA A 1 174 ? -14.182 12.338 2.289 1.00 88.38 174 ALA A N 1
ATOM 1403 C CA . ALA A 1 174 ? -15.292 11.875 1.459 1.00 88.38 174 ALA A CA 1
ATOM 1404 C C . ALA A 1 174 ? -14.873 10.766 0.477 1.00 88.38 174 ALA A C 1
ATOM 1406 O O . ALA A 1 174 ? -15.639 9.823 0.283 1.00 88.38 174 ALA A O 1
ATOM 1407 N N . GLU A 1 175 ? -13.6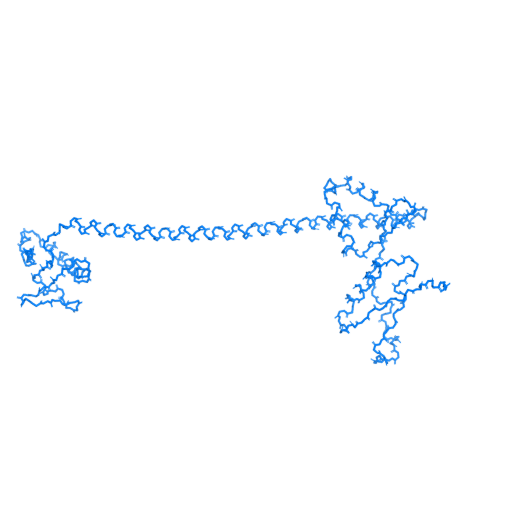65 10.860 -0.086 1.00 91.12 175 GLU A N 1
ATOM 1408 C CA . GLU A 1 175 ? -13.111 9.871 -1.017 1.00 91.12 175 GLU A CA 1
ATOM 1409 C C . GLU A 1 175 ? -12.519 8.660 -0.281 1.00 91.12 175 GLU A C 1
ATOM 1411 O O . GLU A 1 175 ? -12.692 7.522 -0.713 1.00 91.12 175 GLU A O 1
ATOM 1416 N N . LEU A 1 176 ? -11.838 8.891 0.846 1.00 91.81 176 LEU A N 1
ATOM 1417 C CA . LEU A 1 176 ? -11.101 7.850 1.572 1.00 91.81 176 LEU A CA 1
ATOM 1418 C C . LEU A 1 176 ? -11.946 7.091 2.606 1.00 91.81 176 LEU A C 1
ATOM 1420 O O . LEU A 1 176 ? -11.475 6.103 3.170 1.00 91.81 176 LEU A O 1
ATOM 1424 N N . TRP A 1 177 ? -13.191 7.507 2.856 1.00 92.25 177 TRP A N 1
ATOM 1425 C CA . TRP A 1 177 ? -14.035 6.945 3.914 1.00 92.25 177 TRP A CA 1
ATOM 1426 C C . TRP A 1 177 ? -14.220 5.428 3.812 1.00 92.25 177 TRP A C 1
ATOM 1428 O O . TRP A 1 177 ? -14.130 4.729 4.819 1.00 92.25 177 TRP A O 1
ATOM 1438 N N . SER A 1 178 ? -14.438 4.897 2.606 1.00 91.44 178 SER A N 1
ATOM 1439 C CA . SER A 1 178 ? -14.589 3.450 2.406 1.00 91.44 178 SER A CA 1
ATOM 1440 C C . SER A 1 178 ? -13.332 2.676 2.805 1.00 91.44 178 SER A C 1
ATOM 1442 O O . SER A 1 178 ? -13.431 1.598 3.389 1.00 91.44 178 SER A O 1
ATOM 1444 N N . ASP A 1 179 ? -12.155 3.238 2.527 1.00 92.19 179 ASP A N 1
ATOM 1445 C CA . ASP A 1 179 ? -10.871 2.622 2.862 1.00 92.19 179 ASP A CA 1
ATOM 1446 C C . ASP A 1 179 ? -10.591 2.711 4.363 1.00 92.19 179 ASP A C 1
ATOM 1448 O O . ASP A 1 179 ? -10.074 1.760 4.941 1.00 92.19 179 ASP A O 1
ATOM 1452 N N . VAL A 1 180 ? -10.983 3.819 5.002 1.00 93.25 180 VAL A N 1
ATOM 1453 C CA . VAL A 1 180 ? -10.916 4.004 6.460 1.00 93.25 180 VAL A CA 1
ATOM 1454 C C . VAL A 1 180 ? -11.787 2.975 7.170 1.00 93.25 180 VAL A C 1
ATOM 1456 O O . VAL A 1 180 ? -11.297 2.252 8.032 1.00 93.25 180 VAL A O 1
ATOM 1459 N N . VAL A 1 181 ? -13.058 2.855 6.777 1.00 91.81 181 VAL A N 1
ATOM 1460 C CA . VAL A 1 181 ? -13.990 1.879 7.358 1.00 91.81 181 VAL A CA 1
ATOM 1461 C C . VAL A 1 181 ? -13.450 0.459 7.190 1.00 91.81 181 VAL A C 1
ATOM 1463 O O . VAL A 1 181 ? -13.409 -0.308 8.151 1.00 91.81 181 VAL A O 1
ATOM 1466 N N . ARG A 1 182 ? -12.957 0.120 5.995 1.00 90.19 182 ARG A N 1
ATOM 1467 C CA . ARG A 1 182 ? -12.333 -1.181 5.740 1.00 90.19 182 ARG A CA 1
ATOM 1468 C C . ARG A 1 182 ? -11.095 -1.412 6.607 1.00 90.19 182 ARG A C 1
ATOM 1470 O O . ARG A 1 182 ? -10.955 -2.487 7.178 1.00 90.19 182 ARG A O 1
ATOM 1477 N N . TYR A 1 183 ? -10.219 -0.418 6.736 1.00 89.56 183 TYR A N 1
ATOM 1478 C CA . TYR A 1 183 ? -9.029 -0.510 7.581 1.00 89.56 183 TYR A CA 1
ATOM 1479 C C . TYR A 1 183 ? -9.398 -0.742 9.049 1.00 89.56 183 TYR A C 1
ATOM 1481 O O . TYR A 1 183 ? -8.767 -1.562 9.715 1.00 89.56 183 TYR A O 1
ATOM 1489 N N . VAL A 1 184 ? -10.447 -0.079 9.544 1.00 88.62 184 VAL A N 1
ATOM 1490 C CA . VAL A 1 184 ? -10.937 -0.279 10.912 1.00 88.62 184 VAL A CA 1
ATOM 1491 C C . VAL A 1 184 ? -11.463 -1.700 11.117 1.00 88.62 184 VAL A C 1
ATOM 1493 O O . VAL A 1 184 ? -11.150 -2.323 12.124 1.00 88.62 184 VAL A O 1
ATOM 1496 N N . TYR A 1 185 ? -12.196 -2.255 10.151 1.00 83.94 185 TYR A N 1
ATOM 1497 C CA . TYR A 1 185 ? -12.705 -3.626 10.244 1.00 83.94 185 TYR A CA 1
ATOM 1498 C C . TYR A 1 185 ? -11.621 -4.709 10.112 1.00 83.94 185 TYR A C 1
ATOM 1500 O O . TYR A 1 185 ? -11.674 -5.724 10.815 1.00 83.94 185 TYR A O 1
ATOM 1508 N N . ASP A 1 186 ? -10.662 -4.517 9.205 1.00 81.38 186 ASP A N 1
ATOM 1509 C CA . ASP A 1 186 ? -9.671 -5.538 8.854 1.00 81.38 186 ASP A CA 1
ATOM 1510 C C . ASP A 1 186 ? -8.438 -5.493 9.774 1.00 81.38 186 ASP A C 1
ATOM 1512 O O . ASP A 1 186 ? -7.896 -6.541 10.143 1.00 81.38 186 ASP A O 1
ATOM 1516 N N . VAL A 1 187 ? -7.989 -4.286 10.140 1.00 79.19 187 VAL A N 1
ATOM 1517 C CA . VAL A 1 187 ? -6.672 -4.044 10.752 1.00 79.19 187 VAL A CA 1
ATOM 1518 C C . VAL A 1 187 ? -6.770 -3.488 12.168 1.00 79.19 187 VAL A C 1
ATOM 1520 O O . VAL A 1 187 ? -6.050 -3.974 13.040 1.00 79.19 187 VAL A O 1
ATOM 1523 N N . GLU A 1 188 ? -7.613 -2.480 12.410 1.00 79.69 188 GLU A N 1
ATOM 1524 C CA . GLU A 1 188 ? -7.629 -1.785 13.700 1.00 79.69 188 GLU A CA 1
ATOM 1525 C C . GLU A 1 188 ? -8.300 -2.630 14.783 1.00 79.69 188 GLU A C 1
ATOM 1527 O O . GLU A 1 188 ? -9.488 -2.940 14.743 1.00 79.69 188 GLU A O 1
ATOM 1532 N N . THR A 1 189 ? -7.523 -2.996 15.796 1.00 69.38 189 THR A N 1
ATOM 1533 C CA . THR A 1 189 ? -7.999 -3.847 16.884 1.00 69.38 189 THR A CA 1
ATOM 1534 C C . THR A 1 189 ? -8.330 -3.066 18.137 1.00 69.38 189 THR A C 1
ATOM 1536 O O . THR A 1 189 ? -8.654 -3.702 19.119 1.00 69.38 189 THR A O 1
ATOM 1539 N N . CYS A 1 190 ? -8.222 -1.741 18.182 1.00 75.50 190 CYS A N 1
ATOM 1540 C CA . CYS A 1 190 ? -8.522 -0.979 19.403 1.00 75.50 190 CYS A CA 1
ATOM 1541 C C . CYS A 1 190 ? -9.908 -0.312 19.382 1.00 75.50 190 CYS A C 1
ATOM 1543 O O . CYS A 1 190 ? -10.325 0.303 20.365 1.00 75.50 190 CYS A O 1
ATOM 1545 N N . ILE A 1 191 ? -10.638 -0.445 18.274 1.00 82.69 191 ILE A N 1
ATOM 1546 C CA . ILE A 1 191 ? -11.974 0.122 18.099 1.00 82.69 191 ILE A CA 1
ATOM 1547 C C . ILE A 1 191 ? -13.002 -1.009 18.199 1.00 82.69 191 ILE A C 1
ATOM 1549 O O . ILE A 1 191 ? -12.917 -2.026 17.509 1.00 82.69 191 ILE A O 1
ATOM 1553 N N . SER A 1 192 ? -13.962 -0.852 19.104 1.00 78.94 192 SER A N 1
ATOM 1554 C CA . SER A 1 192 ? -15.151 -1.697 19.183 1.00 78.94 192 SER A CA 1
ATOM 1555 C C . SER A 1 192 ? -16.211 -1.140 18.240 1.00 78.94 192 SER A C 1
ATOM 1557 O O . SER A 1 192 ? -16.498 0.057 18.278 1.00 78.94 192 SER A O 1
ATOM 1559 N N . VAL A 1 193 ? -16.777 -2.006 17.400 1.00 83.19 193 VAL A N 1
ATOM 1560 C CA . VAL A 1 193 ? -17.871 -1.662 16.488 1.00 83.19 193 VAL A CA 1
ATOM 1561 C C . VAL A 1 193 ? -19.138 -2.332 16.995 1.00 83.19 193 VAL A C 1
ATOM 1563 O O . VAL A 1 193 ? -19.182 -3.556 17.110 1.00 83.19 193 VAL A O 1
ATOM 1566 N N . GLN A 1 194 ? -20.151 -1.532 17.313 1.00 78.75 194 GLN A N 1
ATOM 1567 C CA . GLN A 1 194 ? -21.432 -2.001 17.837 1.00 78.75 194 GLN A CA 1
ATOM 1568 C C . GLN A 1 194 ? -22.581 -1.234 17.192 1.00 78.75 194 GLN A C 1
ATOM 1570 O O . GLN A 1 194 ? -22.438 -0.066 16.846 1.00 78.75 194 GLN A O 1
ATOM 1575 N N . GLU A 1 195 ? -23.740 -1.863 17.057 1.00 79.38 195 GLU A N 1
ATOM 1576 C CA . GLU A 1 195 ? -24.961 -1.184 16.629 1.00 79.38 195 GLU A CA 1
ATOM 1577 C C . GLU A 1 195 ? -25.746 -0.724 17.862 1.00 79.38 195 GLU A C 1
ATOM 1579 O O . GLU A 1 195 ? -26.032 -1.528 18.752 1.00 79.38 195 GLU A O 1
ATOM 1584 N N . TRP A 1 196 ? -26.085 0.567 17.941 1.00 73.94 196 TRP A N 1
ATOM 1585 C CA . TRP A 1 196 ? -26.756 1.124 19.119 1.00 73.94 196 TRP A CA 1
ATOM 1586 C C . TRP A 1 196 ? -28.156 1.645 18.797 1.00 73.94 196 TRP A C 1
ATOM 1588 O O . TRP A 1 196 ? -28.313 2.583 18.019 1.00 73.94 196 TRP A O 1
ATOM 1598 N N . ARG A 1 197 ? -29.171 1.055 19.450 1.00 68.06 197 ARG A N 1
ATOM 1599 C CA . ARG A 1 197 ? -30.562 1.548 19.587 1.00 68.06 197 ARG A CA 1
ATOM 1600 C C . ARG A 1 197 ? -31.149 2.247 18.341 1.00 68.06 197 ARG A C 1
ATOM 1602 O O . ARG A 1 197 ? -31.751 3.309 18.460 1.00 68.06 197 ARG A O 1
ATOM 1609 N N . GLY A 1 198 ? -30.974 1.672 17.149 1.00 72.56 198 GLY A N 1
ATOM 1610 C CA . GLY A 1 198 ? -31.539 2.207 15.898 1.00 72.56 198 GLY A CA 1
ATOM 1611 C C . GLY A 1 198 ? -30.869 3.477 15.348 1.00 72.56 198 GLY A C 1
ATOM 1612 O O . GLY A 1 198 ? -31.317 4.004 14.337 1.00 72.56 198 GLY A O 1
ATOM 1613 N N . ILE A 1 199 ? -29.788 3.954 15.975 1.00 71.06 199 ILE A N 1
ATOM 1614 C CA . ILE A 1 199 ? -28.956 5.077 15.496 1.00 71.06 199 ILE A CA 1
ATOM 1615 C C . ILE A 1 199 ? -27.943 4.590 14.437 1.00 71.06 199 ILE A C 1
ATOM 1617 O O . ILE A 1 199 ? -27.354 5.387 13.707 1.00 71.06 199 ILE A O 1
ATOM 1621 N N . GLY A 1 200 ? -27.789 3.268 14.312 1.00 81.06 200 GLY A N 1
ATOM 1622 C CA . GLY A 1 200 ? -26.883 2.601 13.383 1.00 81.06 200 GLY A CA 1
ATOM 1623 C C . GLY A 1 200 ? -25.562 2.212 14.041 1.00 81.06 200 GLY A C 1
ATOM 1624 O O . GLY A 1 200 ? -25.475 2.042 15.261 1.00 81.06 200 GLY A O 1
ATOM 1625 N N . GLU A 1 201 ? -24.528 2.044 13.216 1.00 87.25 201 GLU A N 1
ATOM 1626 C CA . GLU A 1 201 ? -23.190 1.678 13.679 1.00 87.25 201 GLU A CA 1
ATOM 1627 C C . GLU A 1 201 ? -22.593 2.783 14.567 1.00 87.25 201 GLU A C 1
ATOM 1629 O O . GLU A 1 201 ? -22.596 3.975 14.239 1.00 87.25 201 GLU A O 1
ATOM 1634 N N . THR A 1 202 ? -22.041 2.363 15.698 1.00 87.19 202 THR A N 1
ATOM 1635 C CA . THR A 1 202 ? -21.343 3.183 16.684 1.00 87.19 202 THR A CA 1
ATOM 1636 C C . THR A 1 202 ? -19.972 2.596 16.959 1.00 87.19 202 THR A C 1
ATOM 1638 O O . THR A 1 202 ? -19.792 1.376 17.016 1.00 87.19 202 THR A O 1
ATOM 1641 N N . TRP A 1 203 ? -18.987 3.475 17.101 1.00 89.19 203 TRP A N 1
ATOM 1642 C CA . TRP A 1 203 ? -17.615 3.105 17.406 1.00 89.19 203 TRP A CA 1
ATOM 1643 C C . TRP A 1 203 ? -17.255 3.583 18.807 1.00 89.19 203 TRP A C 1
ATOM 1645 O O . TRP A 1 203 ? -17.612 4.688 19.221 1.00 89.19 203 TRP A O 1
ATOM 1655 N N . GLN A 1 204 ? -16.527 2.740 19.528 1.00 85.38 204 GLN A N 1
ATOM 1656 C CA . GLN A 1 204 ? -16.038 3.023 20.871 1.00 85.38 204 GLN A CA 1
ATOM 1657 C C . GLN A 1 204 ? -14.556 2.670 20.951 1.00 85.38 204 GLN A C 1
ATOM 1659 O O . GLN A 1 204 ? -14.133 1.617 20.467 1.00 85.38 204 GLN A O 1
ATOM 1664 N N . TRP A 1 205 ? -13.759 3.527 21.593 1.00 83.19 205 TRP A N 1
ATOM 1665 C CA . TRP A 1 205 ? -12.394 3.147 21.942 1.00 83.19 205 TRP A CA 1
ATOM 1666 C C . TRP A 1 205 ? -12.426 2.113 23.058 1.00 83.19 205 TRP A C 1
ATOM 1668 O O . TRP A 1 205 ? -12.908 2.361 24.159 1.00 83.19 205 TRP A O 1
ATOM 1678 N N . GLN A 1 206 ? -11.893 0.939 22.765 1.00 73.50 206 GLN A N 1
ATOM 1679 C CA . GLN A 1 206 ? -11.717 -0.123 23.733 1.00 73.50 206 GLN A CA 1
ATOM 1680 C C . GLN A 1 206 ? -10.222 -0.173 24.015 1.00 73.50 206 GLN A C 1
ATOM 1682 O O . GLN A 1 206 ? -9.481 -0.932 23.390 1.00 73.50 206 GLN A O 1
ATOM 1687 N N . GLY A 1 207 ? -9.768 0.747 24.870 1.00 57.09 207 GLY A N 1
ATOM 1688 C CA . GLY A 1 207 ? -8.356 0.906 25.191 1.00 57.09 207 GLY A CA 1
ATOM 1689 C C . GLY A 1 207 ? -7.713 -0.431 25.516 1.00 57.09 207 GLY A C 1
ATOM 1690 O O . GLY A 1 207 ? -8.095 -1.090 26.473 1.00 57.09 207 GLY A O 1
ATOM 1691 N N . GLY A 1 208 ? -6.753 -0.828 24.682 1.00 54.66 208 GLY A N 1
ATOM 1692 C CA . GLY A 1 208 ? -5.922 -1.998 24.906 1.00 54.66 208 GLY A CA 1
ATOM 1693 C C . GLY A 1 208 ? -6.681 -3.325 24.971 1.00 54.66 208 GLY A C 1
ATOM 1694 O O . GLY A 1 208 ? -6.736 -3.950 26.020 1.00 54.66 208 GLY A O 1
ATOM 1695 N N . THR A 1 209 ? -7.067 -3.872 23.817 1.00 53.59 209 THR A N 1
ATOM 1696 C CA . THR A 1 209 ? -6.970 -5.338 23.637 1.00 53.59 209 THR A CA 1
ATOM 1697 C C . THR A 1 209 ? -5.528 -5.792 23.381 1.00 53.59 209 THR A C 1
ATOM 1699 O O . THR A 1 209 ? -5.293 -6.924 22.971 1.00 53.59 209 THR A O 1
ATOM 1702 N N . GLY A 1 210 ? -4.555 -4.899 23.582 1.00 60.34 210 GLY A N 1
ATOM 1703 C CA . GLY A 1 210 ? -3.143 -5.234 23.636 1.00 60.34 210 GLY A CA 1
ATOM 1704 C C . GLY A 1 210 ? -2.785 -5.766 25.018 1.00 60.34 210 GLY A C 1
ATOM 1705 O O . GLY A 1 210 ? -3.260 -5.267 26.034 1.00 60.34 210 GLY A O 1
ATOM 1706 N N . TRP A 1 211 ? -1.932 -6.780 25.049 1.00 69.69 211 TRP A N 1
ATOM 1707 C CA . TRP A 1 211 ? -1.398 -7.359 26.275 1.00 69.69 211 TRP A CA 1
ATOM 1708 C C . TRP A 1 211 ? -0.698 -6.284 27.120 1.00 69.69 211 TRP A C 1
ATOM 1710 O O . TRP A 1 211 ? 0.333 -5.755 26.715 1.00 69.69 211 TRP A O 1
ATOM 1720 N N . GLN A 1 212 ? -1.230 -5.988 28.306 1.00 72.19 212 GLN A N 1
ATOM 1721 C CA . GLN A 1 212 ? -0.713 -4.955 29.221 1.00 72.19 212 GLN A CA 1
ATOM 1722 C C . GLN A 1 212 ? 0.431 -5.463 30.122 1.00 72.19 212 GLN A C 1
ATOM 1724 O O . GLN A 1 212 ? 0.733 -4.878 31.157 1.00 72.19 212 GLN A O 1
ATOM 1729 N N . GLY A 1 213 ? 1.070 -6.570 29.734 1.00 72.38 213 GLY A N 1
ATOM 1730 C CA . GLY A 1 213 ? 2.006 -7.310 30.580 1.00 72.38 213 GLY A CA 1
ATOM 1731 C C . GLY A 1 213 ? 1.307 -8.327 31.488 1.00 72.38 213 GLY A C 1
ATOM 1732 O O . GLY A 1 213 ? 0.117 -8.601 31.342 1.00 72.38 213 GLY A O 1
ATOM 1733 N N . SER A 1 214 ? 2.074 -8.933 32.396 1.00 76.50 214 SER A N 1
ATOM 1734 C CA . SER A 1 214 ? 1.537 -9.793 33.457 1.00 76.50 214 SER A CA 1
ATOM 1735 C C . SER A 1 214 ? 1.323 -8.965 34.717 1.00 76.50 214 SER A C 1
ATOM 1737 O O . SER A 1 214 ? 2.206 -8.211 35.109 1.00 76.50 214 SER A O 1
ATOM 1739 N N . ALA A 1 215 ? 0.186 -9.159 35.389 1.00 72.38 215 ALA A N 1
ATOM 1740 C CA . ALA A 1 215 ? -0.122 -8.501 36.663 1.00 72.38 215 ALA A CA 1
ATOM 1741 C C . ALA A 1 215 ? 0.839 -8.884 37.808 1.00 72.38 215 ALA A C 1
ATOM 1743 O O . ALA A 1 215 ? 0.880 -8.212 38.833 1.00 72.38 215 ALA A O 1
ATOM 1744 N N . LEU A 1 216 ? 1.603 -9.966 37.642 1.00 70.12 216 LEU A N 1
ATOM 1745 C CA . LEU A 1 216 ? 2.567 -10.462 38.615 1.00 70.12 216 LEU A CA 1
ATOM 1746 C C . LEU A 1 216 ? 3.964 -10.463 37.987 1.00 70.12 216 LEU A C 1
ATOM 1748 O O . LEU A 1 216 ? 4.190 -11.111 36.963 1.00 70.12 216 LEU A O 1
ATOM 1752 N N . SER A 1 217 ? 4.888 -9.743 38.620 1.00 60.88 217 SER A N 1
ATOM 1753 C CA . SER A 1 217 ? 6.312 -9.686 38.255 1.00 60.88 217 SER A CA 1
ATOM 1754 C C . SER A 1 217 ? 7.131 -10.798 38.914 1.00 60.88 217 SER A C 1
ATOM 1756 O O . SER A 1 217 ? 8.275 -11.036 38.532 1.00 60.88 217 SER A O 1
ATOM 1758 N N . ASP A 1 218 ? 6.567 -11.435 39.940 1.00 54.22 218 ASP A N 1
ATOM 1759 C CA . ASP A 1 218 ? 7.318 -12.230 40.899 1.00 54.22 218 ASP A CA 1
ATOM 1760 C C . ASP A 1 218 ? 7.210 -13.735 40.61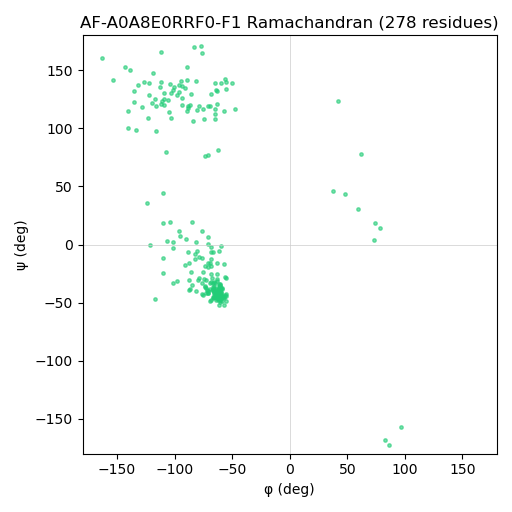6 1.00 54.22 218 ASP A C 1
ATOM 1762 O O . ASP A 1 218 ? 6.128 -14.288 40.410 1.00 54.22 218 ASP A O 1
ATOM 1766 N N . GLN A 1 219 ? 8.357 -14.417 40.627 1.00 55.94 219 GLN A N 1
ATOM 1767 C CA . GLN A 1 219 ? 8.459 -15.868 40.429 1.00 55.94 219 GLN A CA 1
ATOM 1768 C C . GLN A 1 219 ? 7.911 -16.671 41.626 1.00 55.94 219 GLN A C 1
ATOM 1770 O O . GLN A 1 219 ? 7.936 -17.903 41.599 1.00 55.94 219 GLN A O 1
ATOM 1775 N N . SER A 1 220 ? 7.420 -15.997 42.668 1.00 54.69 220 SER A N 1
ATOM 1776 C CA . SER A 1 220 ? 6.865 -16.595 43.886 1.00 54.69 220 SER A CA 1
ATOM 1777 C C . SER A 1 220 ? 5.506 -17.277 43.684 1.00 54.69 220 SER A C 1
ATOM 1779 O O . SER A 1 220 ? 5.157 -18.164 44.457 1.00 54.69 220 SER A O 1
ATOM 1781 N N . GLN A 1 221 ? 4.775 -16.948 42.611 1.00 57.00 221 GLN A N 1
ATOM 1782 C CA . GLN A 1 221 ? 3.552 -17.649 42.189 1.00 57.00 221 GLN A CA 1
ATOM 1783 C C . GLN A 1 221 ? 3.758 -18.441 40.892 1.00 57.00 221 GLN A C 1
ATOM 1785 O O . GLN A 1 221 ? 2.930 -18.410 39.978 1.00 57.00 221 GLN A O 1
ATOM 1790 N N . ARG A 1 222 ? 4.876 -19.169 40.780 1.00 56.97 222 ARG A N 1
ATOM 1791 C CA . ARG A 1 222 ? 4.989 -20.207 39.748 1.00 56.97 222 ARG A CA 1
ATOM 1792 C C . ARG A 1 222 ? 3.824 -21.178 39.908 1.00 56.97 222 ARG A C 1
ATOM 1794 O O . ARG A 1 222 ? 3.528 -21.637 41.010 1.00 56.97 222 ARG A O 1
ATOM 1801 N N . THR A 1 223 ? 3.176 -21.504 38.794 1.00 58.56 223 THR A N 1
ATOM 1802 C CA . THR A 1 223 ? 2.268 -22.647 38.749 1.00 58.56 223 THR A CA 1
ATOM 1803 C C . THR A 1 223 ? 2.995 -23.863 39.330 1.00 58.56 223 THR A C 1
ATOM 1805 O O . THR A 1 223 ? 4.177 -24.041 39.030 1.00 58.56 223 THR A O 1
ATOM 1808 N N . PRO A 1 224 ? 2.331 -24.710 40.135 1.00 59.69 224 PRO A N 1
ATOM 1809 C CA . PRO A 1 224 ? 2.982 -25.806 40.865 1.00 59.69 224 PRO A CA 1
ATOM 1810 C C . PRO A 1 224 ? 3.664 -26.852 39.964 1.00 59.69 224 PRO A C 1
ATOM 1812 O O . PRO A 1 224 ? 4.356 -27.737 40.458 1.00 59.69 224 PRO A O 1
ATOM 1815 N N . PHE A 1 225 ? 3.505 -26.745 38.645 1.00 59.50 225 PHE A N 1
ATOM 1816 C CA . PHE A 1 225 ? 4.049 -27.660 37.658 1.00 59.50 225 PHE A CA 1
ATOM 1817 C C . PHE A 1 225 ? 5.052 -26.940 36.745 1.00 59.50 225 PHE A C 1
ATOM 1819 O O . PHE A 1 225 ? 4.721 -25.928 36.126 1.00 59.50 225 PHE A O 1
ATOM 1826 N N . MET A 1 226 ? 6.273 -27.479 36.654 1.00 59.62 226 MET A N 1
ATOM 1827 C CA . MET A 1 226 ? 7.292 -27.061 35.673 1.00 59.62 226 MET A CA 1
ATOM 1828 C C . MET A 1 226 ? 6.979 -27.587 34.262 1.00 59.62 226 MET A C 1
ATOM 1830 O O . MET A 1 226 ? 7.411 -27.000 33.274 1.00 59.62 226 MET A O 1
ATOM 1834 N N . THR A 1 227 ? 6.201 -28.666 34.169 1.00 68.50 227 THR A N 1
ATOM 1835 C CA . THR A 1 227 ? 5.705 -29.269 32.928 1.00 68.50 227 THR A CA 1
ATOM 1836 C C . THR A 1 227 ? 4.178 -29.310 32.959 1.00 68.50 227 THR A C 1
ATOM 1838 O O . THR A 1 227 ? 3.609 -29.775 33.949 1.00 68.50 227 THR A O 1
ATOM 1841 N N . PRO A 1 228 ? 3.484 -28.818 31.917 1.00 71.81 228 PRO A N 1
ATOM 1842 C CA . PRO A 1 228 ? 2.030 -28.835 31.895 1.00 71.81 228 PRO A CA 1
ATOM 1843 C C . PRO A 1 228 ? 1.529 -30.290 31.921 1.00 71.81 228 PRO A C 1
ATOM 1845 O O . PRO A 1 228 ? 2.016 -31.111 31.144 1.00 71.81 228 PRO A O 1
ATOM 1848 N N . PRO A 1 229 ? 0.561 -30.630 32.792 1.00 77.94 229 PRO A N 1
ATOM 1849 C CA . PRO A 1 229 ? 0.063 -32.000 32.921 1.00 77.94 229 PRO A CA 1
ATOM 1850 C C . PRO A 1 229 ? -0.747 -32.465 31.701 1.00 77.94 229 PRO A C 1
ATOM 1852 O O . PRO A 1 229 ? -0.990 -33.658 31.546 1.00 77.94 229 PRO A O 1
ATOM 1855 N N . THR A 1 230 ? -1.189 -31.536 30.847 1.00 85.62 230 THR A N 1
ATOM 1856 C CA . THR A 1 230 ? -2.014 -31.808 29.666 1.00 85.62 230 THR A CA 1
ATOM 1857 C C . THR A 1 230 ? -1.637 -30.903 28.499 1.00 85.62 230 THR A C 1
ATOM 1859 O O . THR A 1 230 ? -1.224 -29.761 28.693 1.00 85.62 230 THR A O 1
ATOM 1862 N N . GLU A 1 231 ? -1.876 -31.379 27.276 1.00 86.31 231 GLU A N 1
ATOM 1863 C CA . GLU A 1 231 ? -1.651 -30.617 26.035 1.00 86.31 231 GLU A CA 1
ATOM 1864 C C . GLU A 1 231 ? -2.738 -29.559 25.758 1.00 86.31 231 GLU A C 1
ATOM 1866 O O . GLU A 1 231 ? -2.581 -28.699 24.895 1.00 86.31 231 GLU A O 1
ATOM 1871 N N . CYS A 1 232 ? -3.856 -29.600 26.489 1.00 86.88 232 CYS A N 1
ATOM 1872 C CA . CYS A 1 232 ? -4.948 -28.631 26.385 1.00 86.88 232 CYS A CA 1
ATOM 1873 C C . CYS A 1 232 ? -4.937 -27.649 27.564 1.00 86.88 232 CYS A C 1
ATOM 1875 O O . CYS A 1 232 ? -4.772 -28.056 28.714 1.00 86.88 232 CYS A O 1
ATOM 1877 N N . LEU A 1 233 ? -5.180 -26.364 27.280 1.00 87.19 233 LEU A N 1
ATOM 1878 C CA . LEU A 1 233 ? -5.233 -25.283 28.269 1.00 87.19 233 LEU A CA 1
ATOM 1879 C C . LEU A 1 233 ? -6.592 -24.571 28.230 1.00 87.19 233 LEU A C 1
ATOM 1881 O O . LEU A 1 233 ? -7.108 -24.261 27.156 1.00 87.19 233 LEU A O 1
ATOM 1885 N N . LYS A 1 234 ? -7.142 -24.242 29.407 1.00 88.50 234 LYS A N 1
ATOM 1886 C CA . LYS A 1 234 ? -8.310 -23.359 29.541 1.00 88.50 234 LYS A CA 1
ATOM 1887 C C . LYS A 1 234 ? -7.881 -21.978 30.031 1.00 88.50 234 LYS A C 1
ATOM 1889 O O . LYS A 1 234 ? -7.480 -21.831 31.181 1.00 88.50 234 LYS A O 1
ATOM 1894 N N . ILE A 1 235 ? -8.041 -20.965 29.182 1.00 87.31 235 ILE A N 1
ATOM 1895 C CA . ILE A 1 235 ? -7.806 -19.558 29.530 1.00 87.31 235 ILE A CA 1
ATOM 1896 C C . ILE A 1 235 ? -9.156 -18.915 29.866 1.00 87.31 235 ILE A C 1
ATOM 1898 O O . ILE A 1 235 ? -10.117 -19.049 29.110 1.00 87.31 235 ILE A O 1
ATOM 1902 N N . ARG A 1 236 ? -9.249 -18.254 31.022 1.00 86.69 236 ARG A N 1
ATOM 1903 C CA . ARG A 1 236 ? -10.470 -17.589 31.509 1.00 86.69 236 ARG A CA 1
ATOM 1904 C C . ARG A 1 236 ? -10.280 -16.075 31.509 1.00 86.69 236 ARG A C 1
ATOM 1906 O O . ARG A 1 236 ? -9.154 -15.602 31.413 1.00 86.69 236 ARG A O 1
ATOM 1913 N N . ASN A 1 237 ? -11.383 -15.340 31.646 1.00 82.75 237 ASN A N 1
ATOM 1914 C CA . ASN A 1 237 ? -11.389 -13.877 31.737 1.00 82.75 237 ASN A CA 1
ATOM 1915 C C . ASN A 1 237 ? -10.772 -13.160 30.516 1.00 82.75 237 ASN A C 1
ATOM 1917 O O . ASN A 1 237 ? -10.186 -12.093 30.642 1.00 82.75 237 ASN A O 1
ATOM 1921 N N . MET A 1 238 ? -10.885 -13.768 29.331 1.00 79.88 238 MET A N 1
ATOM 1922 C CA . MET A 1 238 ? -10.427 -13.171 28.067 1.00 79.88 238 MET A CA 1
ATOM 1923 C C . MET A 1 238 ? -11.479 -12.249 27.437 1.00 79.88 238 MET A C 1
ATOM 1925 O O . MET A 1 238 ? -11.138 -11.408 26.612 1.00 79.88 238 MET A O 1
ATOM 1929 N N . PHE A 1 239 ? -12.757 -12.451 27.767 1.00 79.19 239 PHE A N 1
ATOM 1930 C CA . PHE A 1 239 ? -13.895 -11.720 27.214 1.00 79.19 239 PHE A CA 1
ATOM 1931 C C . PHE A 1 239 ? -15.141 -11.902 28.087 1.00 79.19 239 PHE A C 1
ATOM 1933 O O . PHE A 1 239 ? -15.241 -12.877 28.835 1.00 79.19 239 PHE A O 1
ATOM 1940 N N . SER A 1 240 ? -16.102 -10.990 27.937 1.00 74.94 240 SER A N 1
ATOM 1941 C CA . SER A 1 240 ? -17.459 -11.118 28.479 1.00 74.94 240 SER A CA 1
ATOM 1942 C C . SER A 1 240 ? -18.361 -11.821 27.462 1.00 74.94 240 SER A C 1
ATOM 1944 O O . SER A 1 240 ? -18.229 -11.59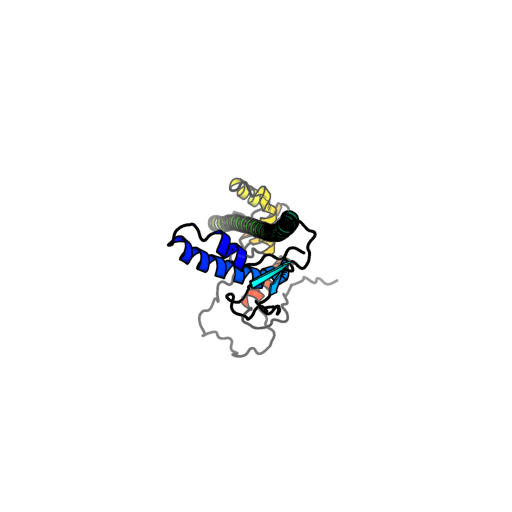2 26.263 1.00 74.94 240 SER A O 1
ATOM 1946 N N . THR A 1 241 ? -19.270 -12.687 27.914 1.00 68.44 241 THR A N 1
ATOM 1947 C CA . THR A 1 241 ? -20.162 -13.471 27.034 1.00 68.44 241 THR A CA 1
ATOM 1948 C C . THR A 1 241 ? -21.280 -12.647 26.399 1.00 68.44 241 THR A C 1
ATOM 1950 O O . THR A 1 241 ? -21.856 -13.073 25.396 1.00 68.44 241 THR A O 1
ATOM 1953 N N . ASP A 1 242 ? -21.570 -11.474 26.954 1.00 64.06 242 ASP A N 1
ATOM 1954 C CA . ASP A 1 242 ? -22.677 -10.631 26.517 1.00 64.06 242 ASP A CA 1
ATOM 1955 C C . ASP A 1 242 ? -22.301 -9.870 25.242 1.00 64.06 242 ASP A C 1
ATOM 1957 O O . ASP A 1 242 ? -21.343 -9.099 25.211 1.00 64.06 242 ASP A O 1
ATOM 1961 N N . GLY A 1 243 ? -23.054 -10.106 24.164 1.00 61.28 243 GLY A N 1
ATOM 1962 C CA . GLY A 1 243 ? -22.931 -9.343 22.917 1.00 61.28 243 GLY A CA 1
ATOM 1963 C C . GLY A 1 243 ? -21.750 -9.714 22.013 1.00 61.28 243 GLY A C 1
ATOM 1964 O O . GLY A 1 243 ? -21.443 -8.963 21.090 1.00 61.28 243 GLY A O 1
ATOM 1965 N N . MET A 1 244 ? -21.085 -10.857 22.227 1.00 67.69 244 MET A N 1
ATOM 1966 C CA . MET A 1 244 ? -19.979 -11.278 21.358 1.00 67.69 244 MET A CA 1
ATOM 1967 C C . MET A 1 244 ? -20.447 -11.800 19.994 1.00 67.69 244 MET A C 1
ATOM 1969 O O . MET A 1 244 ? -20.932 -12.929 19.855 1.00 67.69 244 MET A O 1
ATOM 1973 N N . ASP A 1 245 ? -20.197 -11.000 18.964 1.00 71.94 245 ASP A N 1
ATOM 1974 C CA . ASP A 1 245 ? -20.410 -11.349 17.567 1.00 71.94 245 ASP A CA 1
ATOM 1975 C C . ASP A 1 245 ? -19.305 -12.279 17.014 1.00 71.94 245 ASP A C 1
ATOM 1977 O O . ASP A 1 245 ? -18.275 -12.556 17.642 1.00 71.94 245 ASP A O 1
ATOM 1981 N N . GLN A 1 246 ? -19.506 -12.806 15.800 1.00 76.00 246 GLN A N 1
ATOM 1982 C CA . GLN A 1 246 ? -18.509 -13.671 15.154 1.00 76.00 246 GLN A CA 1
ATOM 1983 C C . GLN A 1 246 ? -17.183 -12.941 14.881 1.00 76.00 246 GLN A C 1
ATOM 1985 O O . GLN A 1 246 ? -16.124 -13.577 14.910 1.00 76.00 246 GLN A O 1
ATOM 1990 N N . ARG A 1 247 ? -17.201 -11.618 14.662 1.00 69.50 247 ARG A N 1
ATOM 1991 C CA . ARG A 1 247 ? -15.974 -10.842 14.424 1.00 69.50 247 ARG A CA 1
ATOM 1992 C C . ARG A 1 247 ? -15.168 -10.692 15.706 1.00 69.50 247 ARG A C 1
ATOM 1994 O O . ARG A 1 247 ? -13.959 -10.916 15.676 1.00 69.50 247 ARG A O 1
ATOM 2001 N N . GLY A 1 248 ? -15.820 -10.431 16.837 1.00 74.94 248 GLY A N 1
ATOM 2002 C CA . GLY A 1 248 ? -15.204 -10.444 18.159 1.00 74.94 248 GLY A CA 1
ATOM 2003 C C . GLY A 1 248 ? -14.527 -11.782 18.451 1.00 74.94 248 GLY A C 1
ATOM 2004 O O . GLY A 1 248 ? -13.368 -11.814 18.865 1.00 74.94 248 GLY A O 1
ATOM 2005 N N . LYS A 1 249 ? -15.185 -12.906 18.131 1.00 80.19 249 LYS A N 1
ATOM 2006 C CA . LYS A 1 249 ? -14.587 -14.247 18.280 1.00 80.19 249 LYS A CA 1
ATOM 2007 C C . LYS A 1 249 ? -13.316 -14.407 17.443 1.00 80.19 249 LYS A C 1
ATOM 2009 O O . LYS A 1 249 ? -12.299 -14.890 17.940 1.00 80.19 249 LYS A O 1
ATOM 2014 N N . GLN A 1 250 ? -13.342 -13.985 16.179 1.00 79.44 250 GLN A N 1
ATOM 2015 C CA . GLN A 1 250 ? -12.159 -14.028 15.314 1.00 79.44 250 GLN A CA 1
ATOM 2016 C C . GLN A 1 250 ? -11.041 -13.092 15.792 1.00 79.44 250 GLN A C 1
ATOM 2018 O O . GLN A 1 250 ? -9.869 -13.454 15.683 1.00 79.44 250 GLN A O 1
ATOM 2023 N N . ARG A 1 251 ? -11.382 -11.921 16.341 1.00 77.19 251 ARG A N 1
ATOM 2024 C CA . ARG A 1 251 ? -10.421 -10.964 16.906 1.00 77.19 251 ARG A CA 1
ATOM 2025 C C . ARG A 1 251 ? -9.670 -11.570 18.088 1.00 77.19 251 ARG A C 1
ATOM 2027 O O . ARG A 1 251 ? -8.445 -11.534 18.090 1.00 77.19 251 ARG A O 1
ATOM 2034 N N . ILE A 1 252 ? -10.370 -12.228 19.014 1.00 81.25 252 ILE A N 1
ATOM 2035 C CA . ILE A 1 252 ? -9.728 -12.915 20.148 1.00 81.25 252 ILE A CA 1
ATOM 2036 C C . ILE A 1 252 ? -8.785 -14.020 19.663 1.00 81.25 252 ILE A C 1
ATOM 2038 O O . ILE A 1 252 ? -7.657 -14.112 20.141 1.00 81.25 252 ILE A O 1
ATOM 2042 N N . LYS A 1 253 ? -9.202 -14.831 18.677 1.00 85.06 253 LYS A N 1
ATOM 2043 C CA . LYS A 1 253 ? -8.326 -15.869 18.102 1.00 85.06 253 LYS A CA 1
ATOM 2044 C C . LYS A 1 253 ? -7.061 -15.270 17.487 1.00 85.06 253 LYS A C 1
ATOM 2046 O O . LYS A 1 253 ? -5.975 -15.791 17.721 1.00 85.06 253 LYS A O 1
ATOM 2051 N N . ARG A 1 254 ? -7.187 -14.176 16.725 1.00 83.12 254 ARG A N 1
ATOM 2052 C CA . ARG A 1 254 ? -6.043 -13.477 16.116 1.00 83.12 254 ARG A CA 1
ATOM 2053 C C . ARG A 1 254 ? -5.081 -12.934 17.173 1.00 83.12 254 ARG A C 1
ATOM 2055 O O . ARG A 1 254 ? -3.881 -13.152 17.047 1.00 83.12 254 ARG A O 1
ATOM 2062 N N . GLU A 1 255 ? -5.589 -12.284 18.216 1.00 81.31 255 GLU A N 1
ATOM 2063 C CA . GLU A 1 255 ? -4.749 -11.742 19.293 1.00 81.31 255 GLU A CA 1
ATOM 2064 C C . GLU A 1 255 ? -4.059 -12.835 20.118 1.00 81.31 255 GLU A C 1
ATOM 2066 O O . GLU A 1 255 ? -2.886 -12.697 20.476 1.00 81.31 255 GLU A O 1
ATOM 2071 N N . LEU A 1 256 ? -4.738 -13.960 20.358 1.00 86.19 256 LEU A N 1
ATOM 2072 C CA . LEU A 1 256 ? -4.136 -15.105 21.037 1.00 86.19 256 LEU A CA 1
ATOM 2073 C C . LEU A 1 256 ? -3.008 -15.726 20.195 1.00 86.19 256 LEU A C 1
ATOM 2075 O O . LEU A 1 256 ? -1.920 -15.972 20.711 1.00 86.19 256 LEU A O 1
ATOM 2079 N N . LEU A 1 257 ? -3.230 -15.914 18.890 1.00 86.75 257 LEU A N 1
ATOM 2080 C CA . LEU A 1 257 ? -2.208 -16.437 17.977 1.00 86.75 257 LEU A CA 1
ATOM 2081 C C . LEU A 1 257 ? -0.988 -15.514 17.885 1.00 86.75 257 LEU A C 1
ATOM 2083 O O . LEU A 1 257 ? 0.134 -16.009 17.912 1.00 86.75 257 LEU A O 1
ATOM 2087 N N . LYS A 1 258 ? -1.186 -14.187 17.841 1.00 83.38 258 LYS A N 1
ATOM 2088 C CA . LYS A 1 258 ? -0.086 -13.205 17.845 1.00 83.38 258 LYS A CA 1
ATOM 2089 C C . LYS A 1 258 ? 0.790 -13.309 19.094 1.00 83.38 258 LYS A C 1
ATOM 2091 O O . LYS A 1 258 ? 1.997 -13.124 19.002 1.00 83.38 258 LYS A O 1
ATOM 2096 N N . ARG A 1 259 ? 0.203 -13.587 20.264 1.00 82.00 259 ARG A N 1
ATOM 2097 C CA . ARG A 1 259 ? 0.959 -13.710 21.522 1.00 82.00 259 ARG A CA 1
ATOM 2098 C C . ARG A 1 259 ? 1.720 -15.023 21.630 1.00 82.00 259 ARG A C 1
ATOM 2100 O O . ARG A 1 259 ? 2.780 -15.059 22.244 1.00 82.00 259 ARG A O 1
ATOM 2107 N N . LEU A 1 260 ? 1.164 -16.086 21.059 1.00 84.12 260 LEU A N 1
ATOM 2108 C CA . LEU A 1 260 ? 1.678 -17.445 21.185 1.00 84.12 260 LEU A CA 1
ATOM 2109 C C . LEU A 1 260 ? 2.570 -17.868 20.010 1.00 84.12 260 LEU A C 1
ATOM 2111 O O . LEU A 1 260 ? 2.912 -19.043 19.910 1.00 84.12 260 LEU A O 1
ATOM 2115 N N . THR A 1 261 ? 2.991 -16.944 19.141 1.00 79.19 261 THR A N 1
ATOM 2116 C CA . THR A 1 261 ? 3.862 -17.257 17.992 1.00 79.19 261 THR A CA 1
ATOM 2117 C C . THR A 1 261 ? 5.168 -17.940 18.394 1.00 79.19 261 THR A C 1
ATOM 2119 O O . THR A 1 261 ? 5.722 -18.707 17.614 1.00 79.19 261 THR A O 1
ATOM 2122 N N . SER A 1 262 ? 5.662 -17.690 19.608 1.00 79.75 262 SER A N 1
ATOM 2123 C CA . SER A 1 262 ? 6.867 -18.322 20.154 1.00 79.75 262 SER A CA 1
ATOM 2124 C C . SER A 1 262 ? 6.634 -19.711 20.762 1.00 79.75 262 SER A C 1
ATOM 2126 O O . SER A 1 262 ? 7.598 -20.363 21.146 1.00 79.75 262 SER A O 1
ATOM 2128 N N . CYS A 1 263 ? 5.383 -20.163 20.900 1.00 73.69 263 CYS A N 1
ATOM 2129 C CA . CYS A 1 263 ? 5.007 -21.322 21.720 1.00 73.69 263 CYS A CA 1
ATOM 2130 C C . CYS A 1 263 ? 4.692 -22.602 20.920 1.00 73.69 263 CYS A C 1
ATOM 2132 O O . CYS A 1 263 ? 4.085 -23.523 21.458 1.00 73.69 263 CYS A O 1
ATOM 2134 N N . GLY A 1 264 ? 5.136 -22.707 19.666 1.00 81.12 264 GLY A N 1
ATOM 2135 C CA . GLY A 1 264 ? 4.930 -23.900 18.836 1.00 81.12 264 GLY A CA 1
ATOM 2136 C C . GLY A 1 264 ? 3.555 -23.954 18.157 1.00 81.12 264 GLY A C 1
ATOM 2137 O O . GLY A 1 264 ? 2.835 -22.959 18.081 1.00 81.12 264 GLY A O 1
ATOM 2138 N N . SER A 1 265 ? 3.207 -25.112 17.588 1.00 84.00 265 SER A N 1
ATOM 2139 C CA . SER A 1 265 ? 2.006 -25.274 16.760 1.00 84.00 265 SER A CA 1
ATOM 2140 C C . SER A 1 265 ? 0.737 -25.451 17.597 1.00 84.00 265 SER A C 1
ATOM 2142 O O . SER A 1 265 ? 0.565 -26.466 18.270 1.00 84.00 265 SER A O 1
ATOM 2144 N N . ILE A 1 266 ? -0.192 -24.502 17.493 1.00 87.81 266 ILE A N 1
ATOM 2145 C CA . ILE A 1 266 ? -1.524 -24.595 18.103 1.00 87.81 266 ILE A CA 1
ATOM 2146 C C . ILE A 1 266 ? -2.473 -25.291 17.124 1.00 87.81 266 ILE A C 1
ATOM 2148 O O . ILE A 1 266 ? -2.719 -24.779 16.034 1.00 87.81 266 ILE A O 1
ATOM 2152 N N . LEU A 1 267 ? -3.028 -26.438 17.523 1.00 88.00 267 LEU A N 1
ATOM 2153 C CA . LEU A 1 267 ? -3.924 -27.241 16.680 1.00 88.00 267 LEU A CA 1
ATOM 2154 C C . LEU A 1 267 ? -5.332 -26.641 16.568 1.00 88.00 267 LEU A C 1
ATOM 2156 O O . LEU A 1 267 ? -5.913 -26.604 15.485 1.00 88.00 267 LEU A O 1
ATOM 2160 N N . HIS A 1 268 ? -5.903 -26.180 17.683 1.00 87.31 268 HIS A N 1
ATOM 2161 C CA . HIS A 1 268 ? -7.278 -25.686 17.718 1.00 87.31 268 HIS A CA 1
ATOM 2162 C C . HIS A 1 268 ? -7.500 -24.664 18.840 1.00 87.31 268 HIS A C 1
ATOM 2164 O O . HIS A 1 268 ? -7.000 -24.825 19.950 1.00 87.31 268 HIS A O 1
ATOM 2170 N N . ILE A 1 269 ? -8.303 -23.630 18.556 1.00 89.31 269 ILE A N 1
ATOM 2171 C CA . ILE A 1 269 ? -8.772 -22.646 19.542 1.00 89.31 269 ILE A CA 1
ATOM 2172 C C . ILE A 1 269 ? -10.303 -22.629 19.520 1.00 89.31 269 ILE A C 1
ATOM 2174 O O . ILE A 1 269 ? -10.919 -22.123 18.570 1.00 89.31 269 ILE A O 1
ATOM 2178 N N . GLY A 1 270 ? -10.906 -23.163 20.584 1.00 87.19 270 GLY A N 1
ATOM 2179 C CA . GLY A 1 270 ? -12.340 -23.086 20.865 1.00 87.19 270 GLY A CA 1
ATOM 2180 C C . GLY A 1 270 ? -12.659 -21.912 21.792 1.00 87.19 270 GLY A C 1
ATOM 2181 O O . GLY A 1 270 ? -11.902 -21.630 22.715 1.00 87.19 270 GLY A O 1
ATOM 2182 N N . LEU A 1 271 ? -13.768 -21.219 21.536 1.00 85.00 271 LEU A N 1
ATOM 2183 C CA . LEU A 1 271 ? -14.297 -20.175 22.416 1.00 85.00 271 LEU A CA 1
ATOM 2184 C C . LEU A 1 271 ? -15.603 -20.694 23.011 1.00 85.00 271 LEU A C 1
ATOM 2186 O O . LEU A 1 271 ? -16.527 -21.000 22.253 1.00 85.00 271 LEU A O 1
ATOM 2190 N N . ASP A 1 272 ? -15.672 -20.782 24.338 1.00 80.50 272 ASP A N 1
ATOM 2191 C CA . ASP A 1 272 ? -16.901 -21.144 25.044 1.00 80.50 272 ASP A CA 1
ATOM 2192 C C . ASP A 1 272 ? -17.938 -20.038 24.795 1.00 80.50 272 ASP A C 1
ATOM 2194 O O . ASP A 1 272 ? -17.814 -18.923 25.301 1.00 80.50 272 ASP A O 1
ATOM 2198 N N . SER A 1 273 ? -18.960 -20.324 23.987 1.00 66.25 273 SER A N 1
ATOM 2199 C CA . SER A 1 273 ? -20.164 -19.497 23.945 1.00 66.25 273 SER A CA 1
ATOM 2200 C C . SER A 1 273 ? -21.179 -20.099 24.896 1.00 66.25 273 SER A C 1
ATOM 2202 O O . SER A 1 273 ? -21.610 -21.235 24.677 1.00 66.25 273 SER A O 1
ATOM 2204 N N . VAL A 1 274 ? -21.610 -19.335 25.897 1.00 58.91 274 VAL A N 1
ATOM 2205 C CA . VAL A 1 274 ? -22.843 -19.642 26.626 1.00 58.91 274 VAL A CA 1
ATOM 2206 C C . VAL A 1 274 ? -23.990 -19.353 25.661 1.00 58.91 274 VAL A C 1
ATOM 2208 O O . VAL A 1 274 ? -24.603 -18.293 25.665 1.00 58.91 274 VAL A O 1
ATOM 2211 N N . GLY A 1 275 ? -24.212 -20.271 24.723 1.00 49.16 275 GLY A N 1
ATOM 2212 C CA . GLY A 1 275 ? -25.459 -20.304 23.990 1.00 49.16 275 GLY A CA 1
ATOM 2213 C C . GLY A 1 275 ? -26.521 -20.628 25.020 1.00 49.16 275 GLY A C 1
ATOM 2214 O O . GLY A 1 275 ? -26.466 -21.700 25.623 1.00 49.16 275 GLY A O 1
ATOM 2215 N N . ASN A 1 276 ? -27.457 -19.709 25.232 1.00 44.09 276 ASN A N 1
ATOM 2216 C CA . ASN A 1 276 ? -28.711 -20.016 25.896 1.00 44.09 276 ASN A CA 1
ATOM 2217 C C . ASN A 1 276 ? -29.428 -21.049 25.009 1.00 44.09 276 ASN A C 1
ATOM 2219 O O . ASN A 1 276 ? -30.244 -20.711 24.156 1.00 44.09 276 ASN A O 1
ATOM 2223 N N . LYS A 1 277 ? -29.049 -22.324 25.137 1.00 41.38 277 LYS A N 1
ATOM 2224 C CA . LYS A 1 277 ? -29.831 -23.448 24.639 1.00 41.38 277 LYS A CA 1
ATOM 2225 C C . LYS A 1 277 ? -31.011 -23.577 25.592 1.00 41.38 277 LYS A C 1
ATOM 2227 O O . LYS A 1 277 ? -31.018 -24.432 26.470 1.00 41.38 277 LYS A O 1
ATOM 2232 N N . VAL A 1 278 ? -31.981 -22.679 25.445 1.00 41.91 278 VAL A N 1
ATOM 2233 C CA . VAL A 1 278 ? -33.346 -22.987 25.855 1.00 41.91 278 VAL A CA 1
ATOM 2234 C C . VAL A 1 278 ? -33.769 -24.112 24.922 1.00 41.91 278 VAL A C 1
ATOM 2236 O O . VAL A 1 278 ? -33.780 -23.937 23.704 1.00 41.91 278 VAL A O 1
ATOM 2239 N N . GLY A 1 279 ? -33.944 -25.298 25.498 1.00 42.16 279 GLY A N 1
ATOM 2240 C CA . GLY A 1 279 ? -34.333 -26.490 24.766 1.00 42.16 279 GLY A CA 1
ATOM 2241 C C . GLY A 1 279 ? -35.625 -26.265 23.987 1.00 42.16 279 GLY A C 1
ATOM 2242 O O . GLY A 1 279 ? -36.557 -25.631 24.485 1.00 42.16 279 GLY A O 1
ATOM 2243 N N . ALA A 1 280 ? -35.644 -26.809 22.778 1.00 32.59 280 ALA A N 1
ATOM 2244 C CA . ALA A 1 280 ? -36.843 -27.269 22.103 1.00 32.59 280 ALA A CA 1
ATOM 2245 C C . ALA A 1 280 ? -36.631 -28.758 21.821 1.00 32.59 280 ALA A C 1
ATOM 2247 O O . ALA A 1 280 ? -35.491 -29.104 21.420 1.00 32.59 280 ALA A O 1
#

Sequence (280 aa):
MSVVSAEGLVKLDADSTRDIRKDFHIVWKHVLYLLLHIGKAHFNIVCYDASGREIGSISDPIEVSELESLQPYFSGTCRLKRLITWLFRLCLTIIGILVVVGLLIGVVLLLRWIRISRIKATEKRLARVRDLVADIVRMLQQQIRENEANPEQPLYIPVCVLRERLRQQNMDVAELWSDVVRYVYDVETCISVQEWRGIGETWQWQGGTGWQGSALSDQSQRTPFMTPPTECLKIRNMFSTDGMDQRGKQRIKRELLKRLTSCGSILHIGLDSVGNKVGA

Organism: NCBI:txid27845

InterPro domains:
  IPR018996 Man1/Src1-like, C-terminal [PF09402] (71-207)
  IPR041885 MAN1, winged-helix domain [G3DSA:1.10.10.1180] (115-205)
  IPR052277 Inner Nuclear Membrane ESCRT-Associated Protein [PTHR13428] (30-273)

Radius of gyration: 47.07 Å; Cα contacts (8 Å, |Δi|>4): 171; chains: 1; bounding box: 103×51×113 Å

pLDDT: mean 75.23, std 15.72, range [32.59, 97.81]

Mean predicted aligned error: 18.37 Å

Secondary structure (DSSP, 8-state):
--EEEHHHHHHTTTTS-TTHHHHHHHHHHHHHHHIIIIIHHHH-EEEEETTSPBPPTTS-TT-EEEEEES-TTS-HHHHHHHHHHHHHHHHHHHHHHHHHHHHHHHHHHHHHHHHHHHHHHHHHHHHHHHHHHHHHHHHHHHHHHHHHH-TTS-S-EEHHHHHHHHHHH-TTHHHHHHHHHHHHHHT--SEEEEEETTTEEEEEE----S----S---GGG--S-SS-SSS-----SS--STT--HHHHHHHHHHHHHHSTTS-----------------

Solvent-accessible surface area (backbone atoms only — not comparable to full-atom values): 17125 Å² total; per-residue (Å²): 125,65,77,50,52,50,64,58,64,60,59,75,56,73,86,64,65,83,73,61,54,60,56,48,56,56,52,49,49,54,52,48,51,48,41,54,66,47,25,42,79,78,62,46,38,47,42,19,28,86,84,72,45,80,59,58,88,83,62,74,80,83,55,62,35,37,41,40,51,81,63,75,86,65,60,70,68,58,55,50,49,50,51,52,55,48,51,51,50,51,52,50,52,52,52,50,50,51,51,52,51,50,51,53,50,50,51,54,52,49,52,50,50,51,51,53,51,52,51,52,51,52,50,51,52,50,52,51,37,50,52,53,50,51,51,52,50,52,52,39,50,46,47,49,58,50,25,75,76,39,81,88,51,78,75,60,42,45,48,70,58,52,53,50,57,46,40,75,78,33,82,62,42,80,79,45,42,68,58,37,55,48,43,44,74,76,68,46,71,44,59,44,80,46,75,46,95,90,76,42,56,22,42,27,60,42,83,65,79,57,88,88,71,69,99,67,92,60,79,87,73,58,67,99,55,99,61,80,94,57,98,73,84,89,86,74,90,84,72,72,82,80,86,67,47,74,64,55,55,52,50,53,53,52,56,51,51,68,72,41,69,86,72,64,88,82,91,79,86,86,79,92,71,86,68,85,74,72,82,129

Nearest PDB structures (foldseek):
  2xig-assembly2_A  TM=5.214E-01  e=3.565E-01  Helicobacter pylori 26695